Protein AF-A0A9W9U804-F1 (afdb_monomer_lite)

Secondary structure (DSSP, 8-state):
-PPPPS--SEEEE--HHHHHHHHHHHHTT-TT--EEEE--S-GGGTTTHHHHTTT------SSHHHHTTT-TT--HHHHTT----S-SHHHHEEEETTEEEE---S----TTTHHHHHHHHTT---SEEEE-TTT--EEEEE-----------S--B-B-TTT-EEEPTTTSSEEEEEEE-GGGBSSS-SS---TTHHHHHHHHHHHHHHHHHHHHHTT--

pLDDT: mean 72.16, std 14.78, range [31.11, 93.88]

Radius of gyration: 23.01 Å; chains: 1; bounding box: 62×47×63 Å

InterPro domains:
  IPR003953 FAD-dependent oxidoreductase 2, FAD-binding domain [PF00890] (142-197)
  IPR027477 Succinate dehydrogenase/fumarate reductase flavoprotein, catalytic domain superfamily [G3DSA:3.90.700.10] (143-153)
  IPR036188 FAD/NAD(P)-binding domain superfamily [G3DSA:3.50.50.60] (2-74)
  IPR036188 FAD/NAD(P)-binding domain superfamily [G3DSA:3.50.50.60] (156-213)
  IPR036188 FAD/NAD(P)-binding domain superfamily [SSF51905] (7-217)
  IPR050315 FAD-dependent oxidoreductase 2 [PTHR43400] (138-217)

Sequence (221 aa):
MSPPPSTCDIRMIGSGNAGFSAALSATQPNPTVHIMIIGKGQATLAGGNIYFTAGAFHTTHRGLSDLLPLVNNAPPELAGRIDIPTLSFSRQAYEVDGRFKFWGGLALRTEDGGKGLVQVFFNTAANALLTDPQTGTITGVEAVRVTSGITFTFGGLAVNPETAAMVSGTTGAEVPGLYCVGEMLGGIFYDNYPGGSGLTSGTVFGRWAGRTAAEGVAYEE

Structure (mmCIF, N/CA/C/O backbone):
data_AF-A0A9W9U804-F1
#
_entry.id   AF-A0A9W9U804-F1
#
loop_
_atom_site.group_PDB
_atom_site.id
_atom_site.type_symbol
_atom_site.label_atom_id
_atom_site.label_alt_id
_atom_site.label_comp_id
_atom_site.label_asym_id
_atom_site.label_entity_id
_atom_site.label_seq_id
_atom_site.pdbx_PDB_ins_code
_atom_site.Cartn_x
_atom_site.Cartn_y
_atom_site.Cartn_z
_atom_site.occupancy
_atom_site.B_iso_or_equiv
_atom_site.auth_seq_id
_atom_site.auth_comp_id
_atom_site.auth_asym_id
_atom_site.auth_atom_id
_atom_site.pdbx_PDB_model_num
ATOM 1 N N . MET A 1 1 ? 15.608 3.668 19.241 1.00 53.84 1 MET A N 1
ATOM 2 C CA . MET A 1 1 ? 14.182 3.928 18.957 1.00 53.84 1 MET A CA 1
ATOM 3 C C . MET A 1 1 ? 13.669 4.814 20.064 1.00 53.84 1 MET A C 1
ATOM 5 O O . MET A 1 1 ? 13.885 4.465 21.218 1.00 53.84 1 MET A O 1
ATOM 9 N N . SER A 1 2 ? 13.062 5.952 19.736 1.00 51.78 2 SER A N 1
ATOM 10 C CA . SER A 1 2 ? 12.307 6.717 20.731 1.00 51.78 2 SER A CA 1
ATOM 11 C C . SER A 1 2 ? 11.183 5.831 21.283 1.00 51.78 2 SER A C 1
ATOM 13 O O . SER A 1 2 ? 10.631 5.040 20.509 1.00 51.78 2 SER A O 1
ATOM 15 N N . PRO A 1 3 ? 10.863 5.901 22.585 1.00 57.84 3 PRO A N 1
ATOM 16 C CA . PRO A 1 3 ? 9.723 5.174 23.122 1.00 57.84 3 PRO A CA 1
ATOM 17 C C . PRO A 1 3 ? 8.443 5.615 22.392 1.00 57.84 3 PRO A C 1
ATOM 19 O O . PRO A 1 3 ? 8.347 6.784 21.998 1.00 57.84 3 PRO A O 1
ATOM 22 N N . PRO A 1 4 ? 7.479 4.704 22.166 1.00 56.84 4 PRO A N 1
ATOM 23 C CA . PRO A 1 4 ? 6.192 5.087 21.600 1.00 56.84 4 PRO A CA 1
ATOM 24 C C . PRO A 1 4 ? 5.553 6.187 22.468 1.00 56.84 4 PRO A C 1
ATOM 26 O O . PRO A 1 4 ? 5.696 6.127 23.693 1.00 56.84 4 PRO A O 1
ATOM 29 N N . PRO A 1 5 ? 4.881 7.195 21.877 1.00 63.53 5 PRO A N 1
ATOM 30 C CA . PRO A 1 5 ? 4.154 8.200 22.643 1.00 63.53 5 PRO A CA 1
ATOM 31 C C . PRO A 1 5 ? 3.239 7.560 23.691 1.00 63.53 5 PRO A C 1
ATOM 33 O O . PRO A 1 5 ? 2.584 6.549 23.432 1.00 63.53 5 PRO A O 1
ATOM 36 N N . SER A 1 6 ? 3.212 8.163 24.881 1.00 66.75 6 SER A N 1
ATOM 37 C CA . SER A 1 6 ? 2.438 7.685 26.032 1.00 66.75 6 SER A CA 1
ATOM 38 C C . SER A 1 6 ? 0.926 7.746 25.807 1.00 66.75 6 SER A C 1
ATOM 40 O O . SER A 1 6 ? 0.184 7.063 26.506 1.00 66.75 6 SER A O 1
ATOM 42 N N . THR A 1 7 ? 0.473 8.544 24.838 1.00 76.00 7 THR A N 1
ATOM 43 C CA . THR A 1 7 ? -0.935 8.720 24.479 1.00 76.00 7 THR A CA 1
ATOM 44 C C . THR A 1 7 ? -1.089 8.714 22.957 1.00 76.00 7 THR A C 1
ATOM 46 O O . THR A 1 7 ? -0.361 9.399 22.237 1.00 76.00 7 THR A O 1
ATOM 49 N N . CYS A 1 8 ? -2.010 7.892 22.459 1.00 81.44 8 CYS A N 1
ATOM 50 C CA . CYS A 1 8 ? -2.491 7.917 21.080 1.00 81.44 8 CYS A CA 1
ATOM 51 C C . CYS A 1 8 ? -3.902 7.331 21.059 1.00 81.44 8 CYS A C 1
ATOM 53 O O . CYS A 1 8 ? -4.163 6.347 21.760 1.00 81.44 8 CYS A O 1
ATOM 55 N N . ASP A 1 9 ? -4.769 7.931 20.257 1.00 83.44 9 ASP A N 1
ATOM 56 C CA . ASP A 1 9 ? -6.178 7.550 20.147 1.00 83.44 9 ASP A CA 1
ATOM 57 C C . ASP A 1 9 ? -6.329 6.401 19.142 1.00 83.44 9 ASP A C 1
ATOM 59 O O . ASP A 1 9 ? -7.120 5.480 19.327 1.00 83.44 9 ASP A O 1
ATOM 63 N N . ILE A 1 10 ? -5.501 6.415 18.089 1.00 85.31 10 ILE A N 1
ATOM 64 C CA . ILE A 1 10 ? -5.543 5.436 17.001 1.00 85.31 10 ILE A CA 1
ATOM 65 C C . ILE A 1 10 ? -4.156 4.837 16.776 1.00 85.31 10 ILE A C 1
ATOM 67 O O . ILE A 1 10 ? -3.164 5.551 16.590 1.00 85.31 10 ILE A O 1
ATOM 71 N N . ARG A 1 11 ? -4.094 3.503 16.720 1.00 88.75 11 ARG A N 1
ATOM 72 C CA . ARG A 1 11 ? -2.889 2.750 16.348 1.00 88.75 11 ARG A CA 1
ATOM 73 C C . ARG A 1 11 ? -3.081 2.105 14.979 1.00 88.75 11 ARG A C 1
ATOM 75 O O . ARG A 1 11 ? -3.984 1.295 14.785 1.00 88.75 11 ARG A O 1
ATOM 82 N N . MET A 1 12 ? -2.204 2.455 14.046 1.00 85.88 12 MET A N 1
ATOM 83 C CA . MET A 1 12 ? -2.208 1.984 12.662 1.00 85.88 12 MET A CA 1
ATOM 84 C C . MET A 1 12 ? -1.014 1.060 12.431 1.00 85.88 12 MET A C 1
ATOM 86 O O . MET A 1 12 ? 0.136 1.506 12.432 1.00 85.88 12 MET A O 1
ATOM 90 N N . ILE A 1 13 ? -1.274 -0.229 12.221 1.00 88.31 13 ILE A N 1
ATOM 91 C CA . ILE A 1 13 ? -0.260 -1.212 11.835 1.00 88.31 13 ILE A CA 1
ATOM 92 C C . ILE A 1 13 ? -0.174 -1.255 10.309 1.00 88.31 13 ILE A C 1
ATOM 94 O O . ILE A 1 13 ? -1.103 -1.683 9.633 1.00 88.31 13 ILE A O 1
ATOM 98 N N . GLY A 1 14 ? 0.952 -0.806 9.764 1.00 81.19 14 GLY A N 1
ATOM 99 C CA . GLY A 1 14 ? 1.147 -0.613 8.330 1.00 81.19 14 GLY A CA 1
ATOM 100 C C . GLY A 1 14 ? 1.554 0.821 8.019 1.00 81.19 14 GLY A C 1
ATOM 101 O O . GLY A 1 14 ? 0.832 1.768 8.312 1.00 81.19 14 GLY A O 1
ATOM 102 N N . SER A 1 15 ? 2.738 0.983 7.426 1.00 82.75 15 SER A N 1
ATOM 103 C CA . SER A 1 15 ? 3.312 2.284 7.077 1.00 82.75 15 SER A CA 1
ATOM 104 C C . SER A 1 15 ? 3.280 2.539 5.568 1.00 82.75 15 SER A C 1
ATOM 106 O O . SER A 1 15 ? 2.637 1.824 4.798 1.00 82.75 15 SER A O 1
ATOM 108 N N . GLY A 1 16 ? 3.955 3.602 5.135 1.00 82.31 16 GLY A N 1
ATOM 109 C CA . GLY A 1 16 ? 3.983 4.000 3.738 1.00 82.31 16 GLY A CA 1
ATOM 110 C C . GLY A 1 16 ? 2.653 4.561 3.277 1.00 82.31 16 GLY A C 1
ATOM 111 O O . GLY A 1 16 ? 1.926 5.157 4.069 1.00 82.31 16 GLY A O 1
ATOM 112 N N . ASN A 1 17 ? 2.342 4.392 1.993 1.00 83.44 17 ASN A N 1
ATOM 113 C CA . ASN A 1 17 ? 1.171 5.027 1.400 1.00 83.44 17 ASN A CA 1
ATOM 114 C C . ASN A 1 17 ? -0.132 4.724 2.158 1.00 83.44 17 ASN A C 1
ATOM 116 O O . ASN A 1 17 ? -0.924 5.628 2.408 1.00 83.44 17 ASN A O 1
ATOM 120 N N . ALA A 1 18 ? -0.334 3.465 2.553 1.00 83.38 18 ALA A N 1
ATOM 121 C CA . ALA A 1 18 ? -1.546 3.054 3.248 1.00 83.38 18 ALA A CA 1
ATOM 122 C C . ALA A 1 18 ? -1.659 3.681 4.639 1.00 83.38 18 ALA A C 1
ATOM 124 O O . ALA A 1 18 ? -2.687 4.270 4.960 1.00 83.38 18 ALA A O 1
ATOM 125 N N . GLY A 1 19 ? -0.579 3.624 5.426 1.00 82.94 19 GLY A N 1
ATOM 126 C CA . GLY A 1 19 ? -0.523 4.242 6.751 1.00 82.94 19 GLY A CA 1
ATOM 127 C C . GLY A 1 19 ? -0.733 5.754 6.703 1.00 82.94 19 GLY A C 1
ATOM 128 O O . GLY A 1 19 ? -1.512 6.294 7.484 1.00 82.94 19 GLY A O 1
ATOM 129 N N . PHE A 1 20 ? -0.098 6.443 5.750 1.00 83.69 20 PHE A N 1
ATOM 130 C CA . PHE A 1 20 ? -0.267 7.889 5.590 1.00 83.69 20 PHE A CA 1
ATOM 131 C C . PHE A 1 20 ? -1.656 8.266 5.068 1.00 83.69 20 PHE A C 1
ATOM 133 O O . PHE A 1 20 ? -2.244 9.223 5.564 1.00 83.69 20 PHE A O 1
ATOM 140 N N . SER A 1 21 ? -2.213 7.499 4.128 1.00 84.00 21 SER A N 1
ATOM 141 C CA . SER A 1 21 ? -3.580 7.707 3.631 1.00 84.00 21 SER A CA 1
ATOM 142 C C . SER A 1 21 ? -4.621 7.492 4.730 1.00 84.00 21 SER A C 1
ATOM 144 O O . SER A 1 21 ? -5.586 8.255 4.812 1.00 84.00 21 SER A O 1
ATOM 146 N N . ALA A 1 22 ? -4.409 6.490 5.591 1.00 82.69 22 ALA A N 1
ATOM 147 C CA . ALA A 1 22 ? -5.246 6.231 6.756 1.00 82.69 22 ALA A CA 1
ATOM 148 C C . ALA A 1 22 ? -5.159 7.364 7.772 1.00 82.69 22 ALA A C 1
ATOM 150 O O . ALA A 1 22 ? -6.188 7.923 8.141 1.00 82.69 22 ALA A O 1
ATOM 151 N N . ALA A 1 23 ? -3.946 7.769 8.147 1.00 83.31 23 ALA A N 1
ATOM 152 C CA . ALA A 1 23 ? -3.755 8.858 9.093 1.00 83.31 23 ALA A CA 1
ATOM 153 C C . ALA A 1 23 ? -4.369 10.171 8.589 1.00 83.31 23 ALA A C 1
ATOM 155 O O . ALA A 1 23 ? -5.141 10.799 9.305 1.00 83.31 23 ALA A O 1
ATOM 156 N N . LEU A 1 24 ? -4.106 10.548 7.334 1.00 84.12 24 LEU A N 1
ATOM 157 C CA . LEU A 1 24 ? -4.684 11.751 6.733 1.00 84.12 24 LEU A CA 1
ATOM 158 C C . LEU A 1 24 ? -6.215 11.688 6.669 1.00 84.12 24 LEU A C 1
ATOM 160 O O . LEU A 1 24 ? -6.887 12.692 6.874 1.00 84.12 24 LEU A O 1
ATOM 164 N N . SER A 1 25 ? -6.783 10.523 6.360 1.00 85.12 25 SER A N 1
ATOM 165 C CA . SER A 1 25 ? -8.240 10.384 6.262 1.00 85.12 25 SER A CA 1
ATOM 166 C C . SER A 1 25 ? -8.915 10.393 7.632 1.00 85.12 25 SER A C 1
ATOM 168 O O . SER A 1 25 ? -10.027 10.899 7.734 1.00 85.12 25 SER A O 1
ATOM 170 N N . ALA A 1 26 ? -8.245 9.889 8.669 1.00 81.25 26 ALA A N 1
ATOM 171 C CA . ALA A 1 26 ? -8.744 9.921 10.040 1.00 81.25 26 ALA A CA 1
ATOM 172 C C . ALA A 1 26 ? -8.688 11.327 10.661 1.00 81.25 26 ALA A C 1
ATOM 174 O O . ALA A 1 26 ? -9.561 11.680 11.447 1.00 81.25 26 ALA A O 1
ATOM 175 N N . THR A 1 27 ? -7.719 12.165 10.272 1.00 82.38 27 THR A N 1
ATOM 176 C CA . THR A 1 27 ? -7.637 13.554 10.757 1.00 82.38 27 THR A CA 1
ATOM 177 C C . THR A 1 27 ? -8.578 14.521 10.036 1.00 82.38 27 THR A C 1
ATOM 179 O O . THR A 1 27 ? -8.856 15.595 10.558 1.00 82.38 27 THR A O 1
ATOM 182 N N . GLN A 1 28 ? -9.101 14.163 8.856 1.00 81.00 28 GLN A N 1
ATOM 183 C CA . GLN A 1 28 ? -10.071 14.990 8.118 1.00 81.00 28 GLN A CA 1
ATOM 184 C C . GLN A 1 28 ? -11.321 15.365 8.939 1.00 81.00 28 GLN A C 1
ATOM 186 O O . GLN A 1 28 ? -11.650 16.550 8.975 1.00 81.00 28 GLN A O 1
ATOM 191 N N . PRO A 1 29 ? -12.033 14.413 9.574 1.00 79.12 29 PRO A N 1
ATOM 192 C CA . PRO A 1 29 ? -13.185 14.736 10.414 1.00 79.12 29 PRO A CA 1
ATOM 193 C C . PRO A 1 29 ? -12.785 15.290 11.787 1.00 79.12 29 PRO A C 1
ATOM 195 O O . PRO A 1 29 ? -13.519 16.103 12.341 1.00 79.12 29 PRO A O 1
ATOM 198 N N . ASN A 1 30 ? -11.637 14.870 12.333 1.00 77.44 30 ASN A N 1
ATOM 199 C CA . ASN A 1 30 ? -11.147 15.328 13.628 1.00 77.44 30 ASN A CA 1
ATOM 200 C C . ASN A 1 30 ? -9.625 15.593 13.599 1.00 77.44 30 ASN A C 1
ATOM 202 O O . ASN A 1 30 ? -8.828 14.666 13.775 1.00 77.44 30 ASN A O 1
ATOM 206 N N . PRO A 1 31 ? -9.192 16.855 13.413 1.00 78.56 31 PRO A N 1
ATOM 207 C CA . PRO A 1 31 ? -7.778 17.190 13.266 1.00 78.56 31 PRO A CA 1
ATOM 208 C C . PRO A 1 31 ? -6.971 17.085 14.568 1.00 78.56 31 PRO A C 1
ATOM 210 O O . PRO A 1 31 ? -5.748 17.208 14.516 1.00 78.56 31 PRO A O 1
ATOM 213 N N . THR A 1 32 ? -7.615 16.871 15.723 1.00 80.50 32 THR A N 1
ATOM 214 C CA . THR A 1 32 ? -6.934 16.761 17.026 1.00 80.50 32 THR A CA 1
ATOM 215 C C . THR A 1 32 ? -6.594 15.323 17.417 1.00 80.50 32 THR A C 1
ATOM 217 O O . THR A 1 32 ? -5.969 15.123 18.453 1.00 80.50 32 THR A O 1
ATOM 220 N N . VAL A 1 33 ? -6.984 14.327 16.615 1.00 80.31 33 VAL A N 1
ATOM 221 C CA . VAL A 1 33 ? -6.694 12.910 16.881 1.00 80.31 33 VAL A CA 1
ATOM 222 C C . VAL A 1 33 ? -5.194 12.625 16.768 1.00 80.31 33 VAL A C 1
ATOM 224 O O . VAL A 1 33 ? -4.546 12.922 15.758 1.00 80.31 33 VAL A O 1
ATOM 227 N N . HIS A 1 34 ? -4.645 11.973 17.788 1.00 81.75 34 HIS A N 1
ATOM 228 C CA . HIS A 1 34 ? -3.264 11.518 17.849 1.00 81.75 34 HIS A CA 1
ATOM 229 C C . HIS A 1 34 ? -3.131 10.094 17.296 1.00 81.75 34 HIS A C 1
ATOM 231 O O . HIS A 1 34 ? -3.546 9.115 17.919 1.00 81.75 34 HIS A O 1
ATOM 237 N N . ILE A 1 35 ? -2.490 9.968 16.131 1.00 83.31 35 ILE A N 1
ATOM 238 C CA . ILE A 1 35 ? -2.345 8.696 15.409 1.00 83.31 35 ILE A CA 1
ATOM 239 C C . ILE A 1 35 ? -0.903 8.193 15.484 1.00 83.31 35 ILE A C 1
ATOM 241 O O . ILE A 1 35 ? 0.037 8.903 15.120 1.00 83.31 35 ILE A O 1
ATOM 245 N N . MET A 1 36 ? -0.725 6.936 15.891 1.00 87.00 36 MET A N 1
ATOM 246 C CA . MET A 1 36 ? 0.558 6.236 15.834 1.00 87.00 36 MET A CA 1
ATOM 247 C C . MET A 1 36 ? 0.595 5.298 14.625 1.00 87.00 36 MET A C 1
ATOM 249 O O . MET A 1 36 ? -0.182 4.350 14.555 1.00 87.00 36 MET A O 1
ATOM 253 N N . ILE A 1 37 ? 1.534 5.522 13.702 1.00 83.62 37 ILE A N 1
ATOM 254 C CA . ILE A 1 37 ? 1.792 4.619 12.571 1.00 83.62 37 ILE A CA 1
ATOM 255 C C . ILE A 1 37 ? 2.971 3.709 12.910 1.00 83.62 37 ILE A C 1
ATOM 257 O O . ILE A 1 37 ? 4.065 4.180 13.228 1.00 83.62 37 ILE A O 1
ATOM 261 N N . ILE A 1 38 ? 2.765 2.401 12.790 1.00 84.69 38 ILE A N 1
ATOM 262 C CA . ILE A 1 38 ? 3.765 1.372 13.063 1.00 84.69 38 ILE A CA 1
ATOM 263 C C . ILE A 1 38 ? 4.121 0.683 11.746 1.00 84.69 38 ILE A C 1
ATOM 265 O O . ILE A 1 38 ? 3.276 0.086 11.084 1.00 84.69 38 ILE A O 1
ATOM 269 N N . GLY A 1 39 ? 5.393 0.764 11.359 1.00 78.50 39 GLY A N 1
ATOM 270 C CA . GLY A 1 39 ? 5.927 0.131 10.154 1.00 78.50 39 GLY A CA 1
ATOM 271 C C . GLY A 1 39 ? 6.998 -0.907 10.466 1.00 78.50 39 GLY A C 1
ATOM 272 O O . GLY A 1 39 ? 7.785 -0.740 11.395 1.00 78.50 39 GLY A O 1
ATOM 273 N N . LYS A 1 40 ? 7.071 -1.957 9.645 1.00 79.62 40 LYS A N 1
ATOM 274 C CA . LYS A 1 40 ? 8.172 -2.927 9.655 1.00 79.62 40 LYS A CA 1
ATOM 275 C C . LYS A 1 40 ? 9.257 -2.460 8.681 1.00 79.62 40 LYS A C 1
ATOM 277 O O . LYS A 1 40 ? 9.022 -2.416 7.479 1.00 79.62 40 LYS A O 1
ATOM 282 N N . GLY A 1 41 ? 10.450 -2.148 9.180 1.00 76.38 41 GLY A N 1
ATOM 283 C CA . GLY A 1 41 ? 11.588 -1.782 8.332 1.00 76.38 41 GLY A CA 1
ATOM 284 C C . GLY A 1 41 ? 12.662 -0.988 9.067 1.00 76.38 41 GLY A C 1
ATOM 285 O O . GLY A 1 41 ? 12.492 -0.610 10.225 1.00 76.38 41 GLY A O 1
ATOM 286 N N . GLN A 1 42 ? 13.782 -0.740 8.388 1.00 75.12 42 GLN A N 1
ATOM 287 C CA . GLN A 1 42 ? 14.791 0.201 8.875 1.00 75.12 42 GLN A CA 1
ATOM 288 C C . GLN A 1 42 ? 14.232 1.626 8.826 1.00 75.12 42 GLN A C 1
ATOM 290 O O . GLN A 1 42 ? 13.544 1.989 7.875 1.00 75.12 42 GLN A O 1
ATOM 295 N N . ALA A 1 43 ? 14.561 2.451 9.823 1.00 77.00 43 ALA A N 1
ATOM 296 C CA . ALA A 1 43 ? 14.070 3.829 9.905 1.00 77.00 43 ALA A CA 1
ATOM 297 C C . ALA A 1 43 ? 14.451 4.679 8.676 1.00 77.00 43 ALA A C 1
ATOM 299 O O . ALA A 1 43 ? 13.683 5.539 8.262 1.00 77.00 43 ALA A O 1
ATOM 300 N N . THR A 1 44 ? 15.602 4.401 8.057 1.00 79.69 44 THR A N 1
ATOM 301 C CA . THR A 1 44 ? 16.074 5.057 6.825 1.00 79.69 44 THR A CA 1
ATOM 302 C C . THR A 1 44 ? 15.237 4.726 5.588 1.00 79.69 44 THR A C 1
ATOM 304 O O . THR A 1 44 ? 15.333 5.431 4.592 1.00 79.69 44 THR A O 1
ATOM 307 N N . LEU A 1 45 ? 14.417 3.675 5.651 1.00 74.75 45 LEU A N 1
ATOM 308 C CA . LEU A 1 45 ? 13.516 3.226 4.587 1.00 74.75 45 LEU A CA 1
ATOM 309 C C . LEU A 1 45 ? 12.043 3.486 4.956 1.00 74.75 45 LEU A C 1
ATOM 311 O O . LEU A 1 45 ? 11.126 2.846 4.430 1.00 74.75 45 LEU A O 1
ATOM 315 N N . ALA A 1 46 ? 11.801 4.394 5.909 1.00 78.50 46 ALA A N 1
ATOM 316 C CA . ALA A 1 46 ? 10.457 4.803 6.285 1.00 78.50 46 ALA A CA 1
ATOM 317 C C . ALA A 1 46 ? 9.709 5.381 5.071 1.00 78.50 46 ALA A C 1
ATOM 319 O O . ALA A 1 46 ? 10.257 6.139 4.278 1.00 78.50 46 ALA A O 1
ATOM 320 N N . GLY A 1 47 ? 8.441 4.996 4.930 1.00 74.38 47 GLY A N 1
ATOM 321 C CA . GLY A 1 47 ? 7.637 5.253 3.732 1.00 74.38 47 GLY A CA 1
ATOM 322 C C . GLY A 1 47 ? 7.392 3.997 2.890 1.00 74.38 47 GLY A C 1
ATOM 323 O O . GLY A 1 47 ? 6.423 3.943 2.133 1.00 74.38 47 GLY A O 1
ATOM 324 N N . GLY A 1 48 ? 8.188 2.939 3.063 1.00 77.56 48 GLY A N 1
ATOM 325 C CA . GLY A 1 48 ? 7.974 1.691 2.328 1.00 77.56 48 GLY A CA 1
ATOM 326 C C . GLY A 1 48 ? 7.985 1.934 0.817 1.00 77.56 48 GLY A C 1
ATOM 327 O O . GLY A 1 48 ? 8.818 2.684 0.317 1.00 77.56 48 GLY A O 1
ATOM 328 N N . ASN A 1 49 ? 7.036 1.350 0.083 1.00 74.50 49 ASN A N 1
ATOM 329 C CA . ASN A 1 49 ? 7.012 1.452 -1.379 1.00 74.50 49 ASN A CA 1
ATOM 330 C C . ASN A 1 49 ? 6.949 2.906 -1.897 1.00 74.50 49 ASN A C 1
ATOM 332 O O . ASN A 1 49 ? 7.576 3.212 -2.904 1.00 74.50 49 ASN A O 1
ATOM 336 N N . ILE A 1 50 ? 6.290 3.826 -1.171 1.00 73.88 50 ILE A N 1
ATOM 337 C CA . ILE A 1 50 ? 6.204 5.245 -1.576 1.00 73.88 50 ILE A CA 1
ATOM 338 C C . ILE A 1 50 ? 7.591 5.885 -1.721 1.00 73.88 50 ILE A C 1
ATOM 340 O O . ILE A 1 50 ? 7.800 6.726 -2.591 1.00 73.88 50 ILE A O 1
ATOM 344 N N . TYR A 1 51 ? 8.536 5.477 -0.867 1.00 77.12 51 TYR A N 1
ATOM 345 C CA . TYR A 1 51 ? 9.888 6.016 -0.833 1.00 77.12 51 TYR A CA 1
ATOM 346 C C . TYR A 1 51 ? 10.665 5.584 -2.080 1.00 77.12 51 TYR A C 1
ATOM 348 O O . TYR A 1 51 ? 11.339 6.397 -2.705 1.00 77.12 51 TYR A O 1
ATOM 356 N N . PHE A 1 52 ? 10.510 4.322 -2.490 1.00 74.44 52 PHE A N 1
ATOM 357 C CA . PHE A 1 52 ? 11.201 3.757 -3.650 1.00 74.44 52 PHE A CA 1
ATOM 358 C C . PHE A 1 52 ? 10.601 4.193 -4.990 1.00 74.44 52 PHE A C 1
ATOM 360 O O . PHE A 1 52 ? 11.328 4.288 -5.975 1.00 74.44 52 PHE A O 1
ATOM 367 N N . THR A 1 53 ? 9.296 4.472 -5.042 1.00 69.38 53 THR A N 1
ATOM 368 C CA . THR A 1 53 ? 8.611 4.897 -6.275 1.00 69.38 53 THR A CA 1
ATOM 369 C C . THR A 1 53 ? 8.526 6.411 -6.436 1.00 69.38 53 THR A C 1
ATOM 371 O O . THR A 1 53 ? 7.843 6.882 -7.344 1.00 69.38 53 THR A O 1
ATOM 374 N N . ALA A 1 54 ? 9.170 7.181 -5.549 1.00 75.62 54 ALA A N 1
ATOM 375 C CA . ALA A 1 54 ? 9.051 8.640 -5.488 1.00 75.62 54 ALA A CA 1
ATOM 376 C C . ALA A 1 54 ? 7.584 9.126 -5.443 1.00 75.62 54 ALA A C 1
ATOM 378 O O . ALA A 1 54 ? 7.247 10.184 -5.970 1.00 75.62 54 ALA A O 1
ATOM 379 N N . GLY A 1 55 ? 6.695 8.333 -4.837 1.00 68.38 55 GLY A N 1
ATOM 380 C CA . GLY A 1 55 ? 5.268 8.636 -4.753 1.00 68.38 55 GLY A CA 1
ATOM 381 C C . GLY A 1 55 ? 4.486 8.526 -6.065 1.00 68.38 55 GLY A C 1
ATOM 382 O O . GLY A 1 55 ? 3.397 9.086 -6.153 1.00 68.38 55 GLY A O 1
ATOM 383 N N . ALA A 1 56 ? 4.994 7.823 -7.079 1.00 67.94 56 ALA A N 1
ATOM 384 C CA . ALA A 1 56 ? 4.278 7.639 -8.342 1.00 67.94 56 ALA A CA 1
ATOM 385 C C . ALA A 1 56 ? 3.090 6.668 -8.204 1.00 67.94 56 ALA A C 1
ATOM 387 O O . ALA A 1 56 ? 3.271 5.543 -7.750 1.00 67.94 56 ALA A O 1
A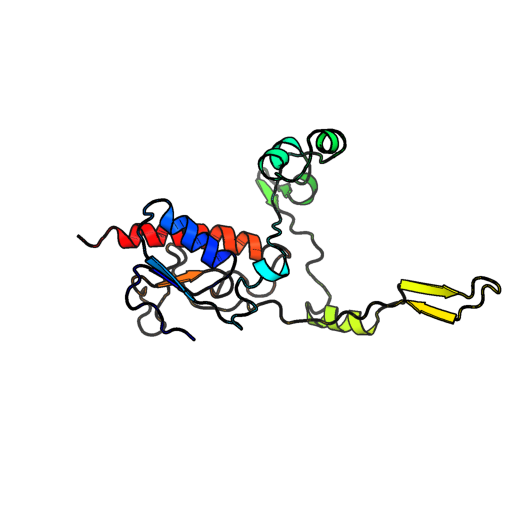TOM 388 N N . PHE A 1 57 ? 1.897 7.061 -8.665 1.00 65.31 57 PHE A N 1
ATOM 389 C CA . PHE A 1 57 ? 0.701 6.209 -8.724 1.00 65.31 57 PHE A CA 1
ATOM 390 C C . PHE A 1 57 ? 0.194 6.078 -10.155 1.00 65.31 57 PHE A C 1
ATOM 392 O O . PHE A 1 57 ? 0.169 7.052 -10.905 1.00 65.31 57 PHE A O 1
ATOM 399 N N . HIS A 1 58 ? -0.301 4.891 -10.508 1.00 65.44 58 HIS A N 1
ATOM 400 C CA . HIS A 1 58 ? -1.146 4.749 -11.686 1.00 65.44 58 HIS A CA 1
ATOM 401 C C . HIS A 1 58 ? -2.552 5.250 -11.352 1.00 65.44 58 HIS A C 1
ATOM 403 O O . HIS A 1 58 ? -3.150 4.832 -10.361 1.00 65.44 58 HIS A O 1
ATOM 409 N N . THR A 1 59 ? -3.084 6.130 -12.194 1.00 61.72 59 THR A N 1
ATOM 410 C CA . THR A 1 59 ? -4.456 6.624 -12.084 1.00 61.72 59 THR A CA 1
ATOM 411 C C . THR A 1 59 ? -5.128 6.623 -13.449 1.00 61.72 59 THR A C 1
ATOM 413 O O . THR A 1 59 ? -4.473 6.766 -14.483 1.00 61.72 59 THR A O 1
ATOM 416 N N . THR A 1 60 ? -6.446 6.450 -13.459 1.00 64.00 60 THR A N 1
ATOM 417 C CA . THR A 1 60 ? -7.260 6.669 -14.654 1.00 64.00 60 THR A CA 1
ATOM 418 C C . THR A 1 60 ? -7.463 8.163 -14.856 1.00 64.00 60 THR A C 1
ATOM 420 O O . THR A 1 60 ? -7.727 8.874 -13.891 1.00 64.00 60 THR A O 1
ATOM 423 N N . HIS A 1 61 ? -7.402 8.628 -16.099 1.00 72.38 61 HIS A N 1
ATOM 424 C CA . HIS A 1 61 ? -7.665 10.020 -16.449 1.00 72.38 61 HIS A CA 1
ATOM 425 C C . HIS A 1 61 ? -8.470 10.109 -17.745 1.00 72.38 61 HIS A C 1
ATOM 427 O O . HIS A 1 61 ? -8.452 9.190 -18.569 1.00 72.38 61 HIS A O 1
ATOM 433 N N . ARG A 1 62 ? -9.145 11.239 -17.957 1.00 70.50 62 ARG A N 1
ATOM 434 C CA . ARG A 1 62 ? -9.878 11.548 -19.199 1.00 70.50 62 ARG A CA 1
ATOM 435 C C . ARG A 1 62 ? -9.085 12.396 -20.197 1.00 70.50 62 ARG A C 1
ATOM 437 O O . ARG A 1 62 ? -9.650 12.962 -21.128 1.00 70.50 62 ARG A O 1
ATOM 444 N N . GLY A 1 63 ? -7.769 12.428 -20.037 1.00 73.44 63 GLY A N 1
ATOM 445 C CA . GLY A 1 63 ? -6.840 13.132 -20.922 1.00 73.44 63 GLY A CA 1
ATOM 446 C C . GLY A 1 63 ? -6.165 14.289 -20.198 1.00 73.44 63 GLY A C 1
ATOM 447 O O . GLY A 1 63 ? -6.256 14.392 -18.975 1.00 73.44 63 GLY A O 1
ATOM 448 N N . LEU A 1 64 ? -5.489 15.159 -20.947 1.00 78.81 64 LEU A N 1
ATOM 449 C CA . LEU A 1 64 ? -4.666 16.227 -20.374 1.00 78.81 64 LEU A CA 1
ATOM 450 C C . LEU A 1 64 ? -5.430 17.152 -19.408 1.00 78.81 64 LEU A C 1
ATOM 452 O O . LEU A 1 64 ? -4.918 17.469 -18.339 1.00 78.81 64 LEU A O 1
ATOM 456 N N . SER A 1 65 ? -6.662 17.547 -19.740 1.00 80.81 65 SER A N 1
ATOM 457 C CA . SER A 1 65 ? -7.460 18.460 -18.905 1.00 80.81 65 SER A CA 1
ATOM 458 C C . SER A 1 65 ? -7.753 17.917 -17.503 1.00 80.81 65 SER A C 1
ATOM 460 O O . SER A 1 65 ? -7.929 18.696 -16.575 1.00 80.81 65 SER A O 1
ATOM 462 N N . ASP A 1 66 ? -7.802 16.593 -17.353 1.00 77.69 66 ASP A N 1
ATOM 463 C CA . ASP A 1 66 ? -8.033 15.901 -16.078 1.00 77.69 66 ASP A CA 1
ATOM 464 C C . ASP A 1 66 ? -6.748 15.829 -15.231 1.00 77.69 66 ASP A C 1
ATOM 466 O O . ASP A 1 66 ? -6.788 15.786 -14.005 1.00 77.69 66 ASP A O 1
ATOM 470 N N . LEU A 1 67 ? -5.586 15.854 -15.893 1.00 77.00 67 LEU A N 1
ATOM 471 C CA . LEU A 1 67 ? -4.273 15.749 -15.260 1.00 77.00 67 LEU A CA 1
ATOM 472 C C . LEU A 1 67 ? -3.686 17.106 -14.864 1.00 77.00 67 LEU A C 1
ATOM 474 O O . LEU A 1 67 ? -3.007 17.189 -13.845 1.00 77.00 67 LEU A O 1
ATOM 478 N N . LEU A 1 68 ? -3.940 18.172 -15.630 1.00 81.06 68 LEU A N 1
ATOM 479 C CA . LEU A 1 68 ? -3.365 19.501 -15.372 1.00 81.06 68 LEU A CA 1
ATOM 480 C C . LEU A 1 68 ? -3.618 20.043 -13.950 1.00 81.06 68 LEU A C 1
ATOM 482 O O . LEU A 1 68 ? -2.688 20.610 -13.381 1.00 81.06 68 LEU A O 1
ATOM 486 N N . PRO A 1 69 ? -4.796 19.849 -13.322 1.00 81.69 69 PRO A N 1
ATOM 487 C CA . PRO A 1 69 ? -5.004 20.264 -11.932 1.00 81.69 69 PRO A CA 1
ATOM 488 C C . PRO A 1 69 ? -4.165 19.480 -10.909 1.00 81.69 69 PRO A C 1
ATOM 490 O O . PRO A 1 69 ? -3.948 19.961 -9.800 1.00 81.69 69 PRO A O 1
ATOM 493 N N . LEU A 1 70 ? -3.720 18.269 -11.260 1.00 75.88 70 LEU A N 1
ATOM 494 C CA . LEU A 1 70 ? -2.948 17.372 -10.392 1.00 75.88 70 LEU A CA 1
ATOM 495 C C . LEU A 1 70 ? -1.433 17.516 -10.613 1.00 75.88 70 LEU A C 1
ATOM 497 O O . LEU A 1 70 ? -0.648 17.298 -9.692 1.00 75.88 70 LEU A O 1
ATOM 501 N N . VAL A 1 71 ? -1.020 17.882 -11.829 1.00 72.38 71 VAL A N 1
ATOM 502 C CA . VAL A 1 71 ? 0.380 18.004 -12.257 1.00 72.38 71 VAL A CA 1
ATOM 503 C C . VAL A 1 71 ? 0.797 19.474 -12.189 1.00 72.38 71 VAL A C 1
ATOM 505 O O . VAL A 1 71 ? 0.707 20.223 -13.158 1.00 72.38 71 VAL A O 1
ATOM 508 N N . ASN A 1 72 ? 1.258 19.901 -11.015 1.00 66.50 72 ASN A N 1
ATOM 509 C CA . ASN A 1 72 ? 1.603 21.299 -10.729 1.00 66.50 72 ASN A CA 1
ATOM 510 C C . ASN A 1 72 ? 2.997 21.737 -11.227 1.00 66.50 72 ASN A C 1
ATOM 512 O O . ASN A 1 72 ? 3.397 22.879 -11.009 1.00 66.50 72 ASN A O 1
ATOM 516 N N . ASN A 1 73 ? 3.738 20.847 -11.888 1.00 69.75 73 ASN A N 1
ATOM 517 C CA . ASN A 1 73 ? 5.102 21.075 -12.370 1.00 69.75 73 ASN A CA 1
ATOM 518 C C . ASN A 1 73 ? 5.203 21.218 -13.900 1.00 69.75 73 ASN A C 1
ATOM 520 O O . ASN A 1 73 ? 6.312 21.206 -14.432 1.00 69.75 73 ASN A O 1
ATOM 524 N N . ALA A 1 74 ? 4.078 21.351 -14.612 1.00 69.94 74 ALA A N 1
ATOM 525 C CA . ALA A 1 74 ? 4.050 21.598 -16.053 1.00 69.94 74 ALA A CA 1
ATOM 526 C C . ALA A 1 74 ? 3.779 23.090 -16.346 1.00 69.94 74 ALA A C 1
ATOM 528 O O . ALA A 1 74 ? 2.659 23.557 -16.123 1.00 69.94 74 ALA A O 1
ATOM 529 N N . PRO A 1 75 ? 4.762 23.858 -16.859 1.00 76.38 75 PRO A N 1
ATOM 530 C CA . PRO A 1 75 ? 4.537 25.231 -17.305 1.00 76.38 75 PRO A CA 1
ATOM 531 C C . PRO A 1 75 ? 3.432 25.296 -18.381 1.00 76.38 75 PRO A C 1
ATOM 533 O O . PRO A 1 75 ? 3.363 24.391 -19.219 1.00 76.38 75 PRO A O 1
ATOM 536 N N . PRO A 1 76 ? 2.597 26.354 -18.433 1.00 75.31 76 PRO A N 1
ATOM 537 C CA . PRO A 1 76 ? 1.493 26.461 -19.402 1.00 75.31 76 PRO A CA 1
ATOM 538 C C . PRO A 1 76 ? 1.932 26.322 -20.869 1.00 75.31 76 PRO A C 1
ATOM 540 O O . PRO A 1 76 ? 1.234 25.739 -21.695 1.00 75.31 76 PRO A O 1
ATOM 543 N N . GLU A 1 77 ? 3.130 26.811 -21.178 1.00 77.38 77 GLU A N 1
ATOM 544 C CA . GLU A 1 77 ? 3.799 26.686 -22.477 1.00 77.38 77 GLU A CA 1
ATOM 545 C C . GLU A 1 77 ? 4.149 25.236 -22.857 1.00 77.38 77 GLU A C 1
ATOM 547 O O . GLU A 1 77 ? 4.158 24.882 -24.037 1.00 77.38 77 GLU A O 1
ATOM 552 N N . LEU A 1 78 ? 4.390 24.372 -21.865 1.00 72.31 78 LEU A N 1
ATOM 553 C CA . LEU A 1 78 ? 4.631 22.947 -22.066 1.00 72.31 78 LEU A CA 1
ATOM 554 C C . LEU A 1 78 ? 3.313 22.182 -22.223 1.00 72.31 78 LEU A C 1
ATOM 556 O O . LEU A 1 78 ? 3.248 21.257 -23.026 1.00 72.31 78 LEU A O 1
ATOM 560 N N . ALA A 1 79 ? 2.254 22.595 -21.517 1.00 71.88 79 ALA A N 1
ATOM 561 C CA . ALA A 1 79 ? 0.937 21.961 -21.581 1.00 71.88 79 ALA A CA 1
ATOM 562 C C . ALA A 1 79 ? 0.371 21.916 -23.011 1.00 71.88 79 ALA A C 1
ATOM 564 O O . ALA A 1 79 ? -0.151 20.886 -23.427 1.00 71.88 79 ALA A O 1
ATOM 565 N N . GLY A 1 80 ? 0.561 22.979 -23.803 1.00 70.00 80 GLY A N 1
ATOM 566 C CA . GLY A 1 80 ? 0.144 23.019 -25.214 1.00 70.00 80 GLY A CA 1
ATOM 567 C C . GLY A 1 80 ? 0.895 22.053 -26.144 1.00 70.00 80 GLY A C 1
ATOM 568 O O . GLY A 1 80 ? 0.497 21.881 -27.293 1.00 70.00 80 GLY A O 1
ATOM 569 N N . ARG A 1 81 ? 1.976 21.424 -25.664 1.00 75.62 81 ARG A N 1
ATOM 570 C CA . ARG A 1 81 ? 2.793 20.443 -26.400 1.00 75.62 81 ARG A CA 1
ATOM 571 C C . ARG A 1 81 ? 2.562 19.003 -25.931 1.00 75.62 81 ARG A C 1
ATOM 573 O O . ARG A 1 81 ? 3.171 18.091 -26.486 1.00 75.62 81 ARG A O 1
ATOM 580 N N . ILE A 1 82 ? 1.738 18.797 -24.901 1.00 70.06 82 ILE A N 1
ATOM 581 C CA . ILE A 1 82 ? 1.464 17.482 -24.320 1.00 70.06 82 ILE A CA 1
ATOM 582 C C . ILE A 1 82 ? 0.231 16.887 -25.008 1.00 70.06 82 ILE A C 1
ATOM 584 O O . ILE A 1 82 ? -0.876 17.393 -24.857 1.00 70.06 82 ILE A O 1
ATOM 588 N N . ASP A 1 83 ? 0.415 15.785 -25.733 1.00 69.38 83 ASP A N 1
ATOM 589 C CA . ASP A 1 83 ? -0.687 14.996 -26.287 1.00 69.38 83 ASP A CA 1
ATOM 590 C C . ASP A 1 83 ? -0.954 13.780 -25.387 1.00 69.38 83 ASP A C 1
ATOM 592 O O . ASP A 1 83 ? -0.233 12.781 -25.422 1.00 69.38 83 ASP A O 1
ATOM 596 N N . ILE A 1 84 ? -1.964 13.900 -24.520 1.00 67.00 84 ILE A N 1
ATOM 597 C CA . ILE A 1 84 ? -2.459 12.806 -23.673 1.00 67.00 84 ILE A CA 1
ATOM 598 C C . ILE A 1 84 ? -3.941 12.591 -24.007 1.00 67.00 84 ILE A C 1
ATOM 600 O O . ILE A 1 84 ? -4.809 13.242 -23.405 1.00 67.00 84 ILE A O 1
ATOM 604 N N . PRO A 1 85 ? -4.255 11.697 -24.962 1.00 58.22 85 PRO A N 1
ATO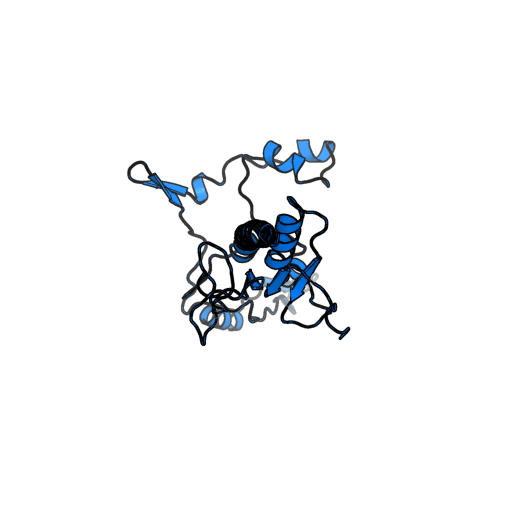M 605 C CA . PRO A 1 85 ? -5.630 11.420 -25.345 1.00 58.22 85 PRO A CA 1
ATOM 606 C C . PRO A 1 85 ? -6.394 10.706 -24.219 1.00 58.22 85 PRO A C 1
ATOM 608 O O . PRO A 1 85 ? -5.833 9.984 -23.397 1.00 58.22 85 PRO A O 1
ATOM 611 N N . THR A 1 86 ? -7.715 10.877 -24.211 1.00 54.56 86 THR A N 1
ATOM 612 C CA . THR A 1 86 ? -8.681 10.368 -23.215 1.00 54.56 86 THR A CA 1
ATOM 613 C C . THR A 1 86 ? -8.738 8.836 -23.080 1.00 54.56 86 THR A C 1
ATOM 615 O O . THR A 1 86 ? -9.410 8.305 -22.197 1.00 54.56 86 THR A O 1
ATOM 618 N N . LEU A 1 87 ? -8.057 8.081 -23.941 1.00 44.06 87 LEU A N 1
ATOM 619 C CA . LEU A 1 87 ? -8.303 6.651 -24.107 1.00 44.06 87 LEU A CA 1
ATOM 620 C C . LEU A 1 87 ? -7.219 5.783 -23.460 1.00 44.06 87 LEU A C 1
ATOM 622 O O . LEU A 1 87 ? -6.267 5.361 -24.112 1.00 44.06 87 LEU A O 1
ATOM 626 N N . SER A 1 88 ? -7.449 5.413 -22.198 1.00 42.78 88 SER A N 1
ATOM 627 C CA . SER A 1 88 ? -6.986 4.117 -21.665 1.00 42.78 88 SER A CA 1
ATOM 628 C C . SER A 1 88 ? -8.142 3.124 -21.433 1.00 42.78 88 SER A C 1
ATOM 630 O O . SER A 1 88 ? -7.911 1.941 -21.192 1.00 42.78 88 SER A O 1
ATOM 632 N N . PHE A 1 89 ? -9.402 3.565 -21.582 1.00 41.91 89 PHE A N 1
ATOM 633 C CA . PHE A 1 89 ? -10.589 2.713 -21.415 1.00 41.91 89 PHE A CA 1
ATOM 634 C C . PHE A 1 89 ? -10.595 1.524 -22.382 1.00 41.91 89 PHE A C 1
ATOM 636 O O . PHE A 1 89 ? -10.743 0.387 -21.950 1.00 41.91 89 PHE A O 1
ATOM 643 N N . SER A 1 90 ? -10.319 1.758 -23.666 1.00 41.03 90 SER A N 1
ATOM 644 C CA . SER A 1 90 ? -10.330 0.723 -24.710 1.00 41.03 90 SER A CA 1
ATOM 645 C C . SER A 1 90 ? -9.147 -0.254 -24.667 1.00 41.03 90 SER A C 1
ATOM 647 O O . SER A 1 90 ? -9.083 -1.160 -25.492 1.00 41.03 90 SER A O 1
ATOM 649 N N . ARG A 1 91 ? -8.213 -0.105 -23.716 1.00 43.91 91 ARG A N 1
ATOM 650 C CA . ARG A 1 91 ? -7.094 -1.046 -23.514 1.00 43.91 91 ARG A CA 1
ATOM 651 C C . ARG A 1 91 ? -7.224 -1.900 -22.253 1.00 43.91 91 ARG A C 1
ATOM 653 O O . ARG A 1 91 ? -6.474 -2.860 -22.115 1.00 43.91 91 ARG A O 1
ATOM 660 N N . GLN A 1 92 ? -8.142 -1.567 -21.345 1.00 50.16 92 GLN A N 1
ATOM 661 C CA . GLN A 1 92 ? -8.254 -2.236 -20.043 1.00 50.16 92 GLN A CA 1
ATOM 662 C C . GLN A 1 92 ? -9.687 -2.577 -19.637 1.00 50.16 92 GLN A C 1
ATOM 664 O O . GLN A 1 92 ? -9.863 -3.308 -18.668 1.00 50.16 92 GLN A O 1
ATOM 669 N N . ALA A 1 93 ? -10.711 -2.107 -20.354 1.00 52.12 93 ALA A N 1
ATOM 670 C CA . ALA A 1 93 ? -12.093 -2.507 -20.127 1.00 52.12 93 ALA A CA 1
ATOM 671 C C . ALA A 1 93 ? -12.878 -2.590 -21.443 1.00 52.12 93 ALA A C 1
ATOM 673 O O . ALA A 1 93 ? -12.712 -1.766 -22.339 1.00 52.12 93 ALA A O 1
ATOM 674 N N . TYR A 1 94 ? -13.731 -3.600 -21.561 1.00 56.72 94 TYR A N 1
ATOM 675 C CA . TYR A 1 94 ? -14.541 -3.875 -22.745 1.00 56.72 94 TYR A CA 1
ATOM 676 C C . TYR A 1 94 ? -15.936 -4.318 -22.306 1.00 56.72 94 TYR A C 1
ATOM 678 O O . TYR A 1 94 ? -16.103 -4.949 -21.262 1.00 56.72 94 TYR A O 1
ATOM 686 N N . GLU A 1 95 ? -16.956 -3.936 -23.069 1.00 61.84 95 GLU A N 1
ATOM 687 C CA . GLU A 1 95 ? -18.336 -4.315 -22.782 1.00 61.84 95 GLU A CA 1
ATOM 688 C C . GLU A 1 95 ? -18.575 -5.766 -23.214 1.00 61.84 95 GLU A C 1
ATOM 690 O O . GLU A 1 95 ? -18.338 -6.134 -24.364 1.00 61.84 95 GLU A O 1
ATOM 695 N N . VAL A 1 96 ? -19.022 -6.599 -22.275 1.00 65.81 96 VAL A N 1
ATOM 696 C CA . VAL A 1 96 ? -19.416 -7.988 -22.518 1.00 65.81 96 VAL A CA 1
ATOM 697 C C . VAL A 1 96 ? -20.757 -8.207 -21.838 1.00 65.81 96 VAL A C 1
ATOM 699 O O . VAL A 1 96 ? -20.870 -8.041 -20.623 1.00 65.81 96 VAL A O 1
ATOM 702 N N . ASP A 1 97 ? -21.768 -8.565 -22.626 1.00 74.25 97 ASP A N 1
ATOM 703 C CA . ASP A 1 97 ? -23.139 -8.811 -22.161 1.00 74.25 97 ASP A CA 1
ATOM 704 C C . ASP A 1 97 ? -23.756 -7.615 -21.401 1.00 74.25 97 ASP A C 1
ATOM 706 O O . ASP A 1 97 ? -24.374 -7.775 -20.347 1.00 74.25 97 ASP A O 1
ATOM 710 N N . GLY A 1 98 ? -23.550 -6.389 -21.899 1.00 73.12 98 GLY A N 1
ATOM 711 C CA . GLY A 1 98 ? -24.099 -5.167 -21.291 1.00 73.12 98 GLY A CA 1
ATOM 712 C C . GLY A 1 98 ? -23.411 -4.735 -19.991 1.00 73.12 98 GLY A C 1
ATOM 713 O O . GLY A 1 98 ? -23.923 -3.881 -19.265 1.00 73.12 98 GLY A O 1
ATOM 714 N N . ARG A 1 99 ? -22.266 -5.343 -19.649 1.00 55.78 99 ARG A N 1
ATOM 715 C CA . ARG A 1 99 ? -21.451 -4.988 -18.480 1.00 55.78 99 ARG A CA 1
ATOM 716 C C . ARG A 1 99 ? -20.011 -4.732 -18.906 1.00 55.78 99 ARG A C 1
ATOM 718 O O . ARG A 1 99 ? -19.421 -5.523 -19.636 1.00 55.78 99 ARG A O 1
ATOM 725 N N . PHE A 1 100 ? -19.411 -3.659 -18.401 1.00 58.09 100 PHE A N 1
ATOM 726 C CA . PHE A 1 100 ? -17.981 -3.423 -18.587 1.00 58.09 100 PHE A CA 1
ATOM 727 C C . PHE A 1 100 ? -17.171 -4.455 -17.792 1.00 58.09 100 PHE A C 1
ATOM 729 O O . PHE A 1 100 ? -17.228 -4.489 -16.562 1.00 58.09 100 PHE A O 1
ATOM 736 N N . LYS A 1 101 ? -16.408 -5.293 -18.499 1.00 56.28 101 LYS A N 1
ATOM 737 C CA . LYS A 1 101 ? -15.410 -6.204 -17.932 1.00 56.28 101 LYS A CA 1
ATOM 738 C C . LYS A 1 101 ? -14.037 -5.560 -18.052 1.00 56.28 101 LYS A C 1
ATOM 740 O O . LYS A 1 101 ? -13.628 -5.162 -19.138 1.00 56.28 101 LYS A O 1
ATOM 745 N N . PHE A 1 102 ? -13.310 -5.478 -16.945 1.00 53.81 102 PHE A N 1
ATOM 746 C CA . PHE A 1 102 ? -11.916 -5.042 -16.959 1.00 53.81 102 PHE A CA 1
ATOM 747 C C . PHE A 1 102 ? -11.009 -6.190 -17.452 1.00 53.81 102 PHE A C 1
ATOM 749 O O . PHE A 1 102 ? -10.964 -7.248 -16.825 1.00 53.81 102 PHE A O 1
ATOM 756 N N . TRP A 1 103 ? -10.282 -6.002 -18.564 1.00 46.22 103 TRP A N 1
ATOM 757 C CA . TRP A 1 103 ? -9.164 -6.869 -18.970 1.00 46.22 103 TRP A CA 1
ATOM 758 C C . TRP A 1 103 ? -7.882 -6.394 -18.277 1.00 46.22 103 TRP A C 1
ATOM 760 O O . TRP A 1 103 ? -7.281 -5.395 -18.663 1.00 46.22 103 TRP A O 1
ATOM 770 N N . GLY A 1 104 ? -7.402 -7.153 -17.292 1.00 46.00 104 GLY A N 1
ATOM 771 C CA . GLY A 1 104 ? -6.077 -6.983 -16.680 1.00 46.00 104 GLY A CA 1
ATOM 772 C C . GLY A 1 104 ? -4.947 -7.611 -17.503 1.00 46.00 104 GLY A C 1
ATOM 773 O O . GLY A 1 104 ? -4.103 -8.304 -16.952 1.00 46.00 104 GLY A O 1
ATOM 774 N N . GLY A 1 105 ? -4.947 -7.433 -18.824 1.00 42.31 105 GLY A N 1
ATOM 775 C CA . GLY A 1 105 ? -4.028 -8.091 -19.763 1.00 42.31 105 GLY A CA 1
ATOM 776 C C . GLY A 1 105 ? -2.641 -7.451 -19.825 1.00 42.31 105 GLY A C 1
ATOM 777 O O . GLY A 1 105 ? -2.065 -7.350 -20.902 1.00 42.31 105 GLY A O 1
ATOM 778 N N . LEU A 1 106 ? -2.107 -6.994 -18.690 1.00 43.28 106 LEU A N 1
ATOM 779 C CA . LEU A 1 106 ? -0.660 -6.845 -18.543 1.00 43.28 106 LEU A CA 1
ATOM 780 C C . LEU A 1 106 ? -0.070 -8.267 -18.536 1.00 43.28 106 LEU A C 1
ATOM 782 O O . LEU A 1 106 ? -0.771 -9.199 -18.148 1.00 43.28 106 LEU A O 1
ATOM 786 N N . ALA A 1 107 ? 1.171 -8.474 -18.977 1.00 37.38 107 ALA A N 1
ATOM 787 C CA . ALA A 1 107 ? 1.809 -9.795 -18.956 1.00 37.38 107 ALA A CA 1
ATOM 788 C C . ALA A 1 107 ? 1.914 -10.331 -17.504 1.00 37.38 107 ALA A C 1
ATOM 790 O O . ALA A 1 107 ? 2.918 -10.139 -16.831 1.00 37.38 107 ALA A O 1
ATOM 791 N N . LEU A 1 108 ? 0.844 -10.950 -16.993 1.00 39.09 108 LEU A N 1
ATOM 792 C CA . LEU A 1 108 ? 0.674 -11.367 -15.591 1.00 39.09 108 LEU A CA 1
ATOM 793 C C . LEU A 1 108 ? 0.990 -12.842 -15.360 1.00 39.09 108 LEU A C 1
ATOM 795 O O . LEU A 1 108 ? 0.780 -13.365 -14.267 1.00 39.09 108 LEU A O 1
ATOM 799 N N . ARG A 1 109 ? 1.506 -13.526 -16.375 1.00 37.75 109 ARG A N 1
ATOM 800 C CA . ARG A 1 109 ? 2.024 -14.871 -16.207 1.00 37.75 109 ARG A CA 1
ATOM 801 C C . ARG A 1 109 ? 3.316 -14.995 -16.981 1.00 37.75 109 ARG A C 1
ATOM 803 O O . ARG A 1 109 ? 3.318 -15.172 -18.193 1.00 37.75 109 ARG A O 1
ATOM 810 N N . THR A 1 110 ? 4.410 -14.902 -16.251 1.00 46.03 110 THR A N 1
ATOM 811 C CA . THR A 1 110 ? 5.648 -15.549 -16.653 1.00 46.03 110 THR A CA 1
ATOM 812 C C . THR A 1 110 ? 5.502 -17.036 -16.368 1.00 46.03 110 THR A C 1
ATOM 814 O O . THR A 1 110 ? 4.809 -17.431 -15.422 1.00 46.03 110 THR A O 1
ATOM 817 N N . GLU A 1 111 ? 6.097 -17.872 -17.214 1.00 45.47 111 GLU A N 1
ATOM 818 C CA . GLU A 1 111 ? 6.274 -19.286 -16.886 1.00 45.47 111 GLU A CA 1
ATOM 819 C C . GLU A 1 111 ? 6.913 -19.345 -15.485 1.00 45.47 111 GLU A C 1
ATOM 821 O O . GLU A 1 111 ? 7.814 -18.568 -15.198 1.00 45.47 111 GLU A O 1
ATOM 826 N N . ASP A 1 112 ? 6.339 -20.103 -14.552 1.00 50.59 112 ASP A N 1
ATOM 827 C CA . ASP A 1 112 ? 6.769 -20.177 -13.141 1.00 50.59 112 ASP A CA 1
ATOM 828 C C . ASP A 1 112 ? 6.762 -18.873 -12.299 1.00 50.59 112 ASP A C 1
ATOM 830 O O . ASP A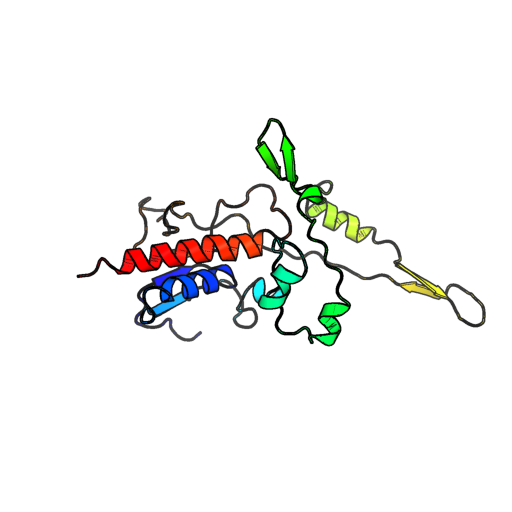 1 112 ? 7.411 -18.794 -11.248 1.00 50.59 112 ASP A O 1
ATOM 834 N N . GLY A 1 113 ? 6.017 -17.836 -12.699 1.00 58.06 113 GLY A N 1
ATOM 835 C CA . GLY A 1 113 ? 5.856 -16.604 -11.913 1.00 58.06 113 GLY A CA 1
ATOM 836 C C . GLY A 1 113 ? 7.185 -15.877 -11.655 1.00 58.06 113 GLY A C 1
ATOM 837 O O . GLY A 1 113 ? 8.043 -15.790 -12.537 1.00 58.06 113 GLY A O 1
ATOM 838 N N . GLY A 1 114 ? 7.389 -15.360 -10.438 1.00 53.03 114 GLY A N 1
ATOM 839 C CA . GLY A 1 114 ? 8.632 -14.662 -10.076 1.00 53.03 114 GLY A CA 1
ATOM 840 C C . GLY A 1 114 ? 9.899 -15.513 -10.255 1.00 53.03 114 GLY A C 1
ATOM 841 O O . GLY A 1 114 ? 10.963 -14.964 -10.533 1.00 53.03 114 GLY A O 1
ATOM 842 N N . LYS A 1 115 ? 9.796 -16.849 -10.168 1.00 55.97 115 LYS A N 1
ATOM 843 C CA . LYS A 1 115 ? 10.932 -17.765 -10.363 1.00 55.97 115 LYS A CA 1
ATOM 844 C C . LYS A 1 115 ? 11.348 -17.865 -11.829 1.00 55.97 115 LYS A C 1
ATOM 846 O O . LYS A 1 115 ? 12.540 -17.830 -12.106 1.00 55.97 115 LYS A O 1
ATOM 851 N N . GLY A 1 116 ? 10.407 -17.920 -12.769 1.00 56.06 116 GLY A N 1
ATOM 852 C CA . GLY A 1 116 ? 10.775 -17.904 -14.187 1.00 56.06 116 GLY A CA 1
ATOM 853 C C . GLY A 1 116 ? 11.287 -16.548 -14.659 1.00 56.06 116 GLY A C 1
ATOM 854 O O . GLY A 1 116 ? 12.168 -16.506 -15.509 1.00 56.06 116 GLY A O 1
ATOM 855 N N . LEU A 1 117 ? 10.854 -15.442 -14.039 1.00 53.94 117 LEU A N 1
ATOM 856 C CA . LEU A 1 117 ? 11.528 -14.143 -14.192 1.00 53.94 117 LEU A CA 1
ATOM 857 C C . LEU A 1 117 ? 12.996 -14.235 -13.765 1.00 53.94 117 LEU A C 1
ATOM 859 O O . LEU A 1 117 ? 13.876 -13.865 -14.540 1.00 53.94 117 LEU A O 1
ATOM 863 N N . VAL A 1 118 ? 13.257 -14.816 -12.586 1.00 54.34 118 VAL A N 1
ATOM 864 C CA . VAL A 1 118 ? 14.618 -15.115 -12.110 1.00 54.34 118 VAL A CA 1
ATOM 865 C C . VAL A 1 118 ? 15.413 -15.946 -13.117 1.00 54.34 118 VAL A C 1
ATOM 867 O O . VAL A 1 118 ? 16.576 -15.642 -13.376 1.00 54.34 118 VAL A O 1
ATOM 870 N N . GLN A 1 119 ? 14.780 -16.943 -13.731 1.00 55.00 119 GLN A N 1
ATOM 871 C CA . GLN A 1 119 ? 15.401 -17.812 -14.730 1.00 55.00 119 GLN A CA 1
ATOM 872 C C . GLN A 1 119 ? 15.752 -17.066 -16.033 1.00 55.00 119 GLN A C 1
ATOM 874 O O . GLN A 1 119 ? 16.855 -17.238 -16.552 1.00 55.00 119 GLN A O 1
ATOM 879 N N . VAL A 1 120 ? 14.862 -16.198 -16.535 1.00 50.78 120 VAL A N 1
ATOM 880 C CA . VAL A 1 120 ? 15.108 -15.345 -17.717 1.00 50.78 120 VAL A CA 1
ATOM 881 C C . VAL A 1 120 ? 16.293 -14.398 -17.478 1.00 50.78 120 VAL A C 1
ATOM 883 O O . VAL A 1 120 ? 17.061 -14.146 -18.406 1.00 50.78 120 VAL A O 1
ATOM 886 N N . PHE A 1 121 ? 16.524 -13.946 -16.237 1.00 51.97 121 PHE A N 1
ATOM 887 C CA . PHE A 1 121 ? 17.667 -13.084 -15.896 1.00 51.97 121 PHE A CA 1
ATOM 888 C C . PHE A 1 121 ? 19.035 -13.759 -16.071 1.00 51.97 121 PHE A C 1
ATOM 890 O O . PHE A 1 121 ? 20.018 -13.065 -16.344 1.00 51.97 121 PHE A O 1
ATOM 897 N N . PHE A 1 122 ? 19.119 -15.090 -15.990 1.00 52.28 122 PHE A N 1
ATOM 898 C CA . PHE A 1 122 ? 20.362 -15.811 -16.289 1.00 52.28 122 PHE A CA 1
ATOM 899 C C . PHE A 1 122 ? 20.657 -15.914 -17.796 1.00 52.28 122 PHE A C 1
ATOM 901 O O . PHE A 1 122 ? 21.799 -16.182 -18.159 1.00 52.28 122 PHE A O 1
ATOM 908 N N . ASN A 1 123 ? 19.678 -15.623 -18.662 1.00 54.81 123 ASN A N 1
ATOM 909 C CA . ASN A 1 123 ? 19.804 -15.647 -20.125 1.00 54.81 123 ASN A CA 1
ATOM 910 C C . ASN A 1 123 ? 19.803 -14.238 -20.755 1.00 54.81 123 ASN A C 1
ATOM 912 O O . ASN A 1 123 ? 19.485 -14.096 -21.936 1.00 54.81 123 ASN A O 1
ATOM 916 N N . THR A 1 124 ? 20.123 -13.189 -19.985 1.00 54.69 124 THR A N 1
ATOM 917 C CA . THR A 1 124 ? 20.077 -11.792 -20.457 1.00 54.69 124 THR A CA 1
ATOM 918 C C . THR A 1 124 ? 20.922 -11.609 -21.727 1.00 54.69 124 THR A C 1
ATOM 920 O O . THR A 1 124 ? 22.147 -11.724 -21.689 1.00 54.69 124 THR A O 1
ATOM 923 N N . ALA A 1 125 ? 20.262 -11.328 -22.854 1.00 56.97 125 ALA A N 1
ATOM 924 C CA . ALA A 1 125 ? 20.917 -11.032 -24.124 1.00 56.97 125 ALA A CA 1
ATOM 925 C C . ALA A 1 125 ? 21.627 -9.668 -24.069 1.00 56.97 125 ALA A C 1
ATOM 927 O O . ALA A 1 125 ? 21.184 -8.753 -23.378 1.00 56.97 125 ALA A O 1
ATOM 928 N N . ALA A 1 126 ? 22.734 -9.537 -24.803 1.00 58.44 126 ALA A N 1
ATOM 929 C CA . ALA A 1 126 ? 23.450 -8.274 -24.952 1.00 58.44 126 ALA A CA 1
ATOM 930 C C . ALA A 1 126 ? 22.543 -7.191 -25.562 1.00 58.44 126 ALA A C 1
ATOM 932 O O . ALA A 1 126 ? 21.870 -7.434 -26.563 1.00 58.44 126 ALA A O 1
ATOM 933 N N . ASN A 1 127 ? 22.565 -5.992 -24.979 1.00 67.94 127 ASN A N 1
ATOM 934 C CA . ASN A 1 127 ? 21.760 -4.851 -25.418 1.00 67.94 127 ASN A CA 1
ATOM 935 C C . ASN A 1 127 ? 22.408 -4.101 -26.591 1.00 67.94 127 ASN A C 1
ATOM 937 O O . ASN A 1 127 ? 21.705 -3.508 -27.404 1.00 67.94 127 ASN A O 1
ATOM 941 N N . ALA A 1 128 ? 23.740 -4.129 -26.684 1.00 71.62 128 ALA A N 1
ATOM 942 C CA . ALA A 1 128 ? 24.493 -3.526 -27.778 1.00 71.62 128 ALA A CA 1
ATOM 943 C C . ALA A 1 128 ? 25.863 -4.195 -27.948 1.00 71.62 128 ALA A C 1
ATOM 945 O O . ALA A 1 128 ? 26.419 -4.748 -26.997 1.00 71.62 128 ALA A O 1
ATOM 946 N N . LEU A 1 129 ? 26.416 -4.113 -29.161 1.00 77.56 129 LEU A N 1
ATOM 947 C CA . LEU A 1 129 ? 27.817 -4.427 -29.435 1.00 77.56 129 LEU A CA 1
ATOM 948 C C . LEU A 1 129 ? 28.648 -3.158 -29.257 1.00 77.56 129 LEU A C 1
ATOM 950 O O . LEU A 1 129 ? 28.304 -2.102 -29.784 1.00 77.56 129 LEU A O 1
ATOM 954 N N . LEU A 1 130 ? 29.758 -3.277 -28.540 1.00 77.50 130 LEU A N 1
ATOM 955 C CA . LEU A 1 130 ? 30.778 -2.242 -28.472 1.00 77.50 130 LEU A CA 1
ATOM 956 C C . LEU A 1 130 ? 31.750 -2.491 -29.624 1.00 77.50 130 LEU A C 1
ATOM 958 O O . LEU A 1 130 ? 32.298 -3.588 -29.739 1.00 77.50 130 LEU A O 1
ATOM 962 N N . THR A 1 131 ? 31.941 -1.496 -30.486 1.00 87.69 131 THR A N 1
ATOM 963 C CA . THR A 1 131 ? 32.859 -1.567 -31.631 1.00 87.69 131 THR A CA 1
ATOM 964 C C . THR A 1 131 ? 33.902 -0.464 -31.571 1.00 87.69 131 THR A C 1
ATOM 966 O O . THR A 1 131 ? 33.595 0.672 -31.209 1.00 87.69 131 THR A O 1
ATOM 969 N N . ASP A 1 132 ? 35.127 -0.789 -31.974 1.00 85.19 132 ASP A N 1
ATOM 970 C CA . ASP A 1 132 ? 36.186 0.187 -32.208 1.00 85.19 132 ASP A CA 1
ATOM 971 C C . ASP A 1 132 ? 35.767 1.153 -33.343 1.00 85.19 132 ASP A C 1
ATOM 973 O O . ASP A 1 132 ? 35.482 0.691 -34.453 1.00 85.19 132 ASP A O 1
ATOM 977 N N . PRO A 1 133 ? 35.720 2.479 -33.109 1.00 83.88 133 PRO A N 1
ATOM 978 C CA . PRO A 1 133 ? 35.199 3.435 -34.090 1.00 83.88 133 PRO A CA 1
ATOM 979 C C . PRO A 1 133 ? 36.035 3.572 -35.368 1.00 83.88 133 PRO A C 1
ATOM 981 O O . PRO A 1 133 ? 35.525 4.062 -36.372 1.00 83.88 133 PRO A O 1
ATOM 984 N N . GLN A 1 134 ? 37.316 3.202 -35.332 1.00 83.56 134 GLN A N 1
ATOM 985 C CA . GLN A 1 134 ? 38.227 3.351 -36.469 1.00 83.56 134 GLN A CA 1
ATOM 986 C C . GLN A 1 134 ? 38.285 2.085 -37.318 1.00 83.56 134 GLN A C 1
ATOM 988 O O . GLN A 1 134 ? 38.413 2.165 -38.538 1.00 83.56 134 GLN A O 1
ATOM 993 N N . THR A 1 135 ? 38.198 0.919 -36.679 1.00 90.94 135 THR A N 1
ATOM 994 C CA . THR A 1 135 ? 38.376 -0.377 -37.350 1.00 90.94 135 THR A CA 1
ATOM 995 C C . THR A 1 135 ? 37.072 -1.146 -37.544 1.00 90.94 135 THR A C 1
ATOM 997 O O . THR A 1 135 ? 37.036 -2.085 -38.335 1.00 90.94 135 THR A O 1
ATOM 1000 N N . GLY A 1 136 ? 36.004 -0.782 -36.828 1.00 86.69 136 GLY A N 1
ATOM 1001 C CA . GLY A 1 136 ? 34.732 -1.510 -36.820 1.00 86.69 136 GLY A CA 1
ATOM 1002 C C . GLY A 1 136 ? 34.781 -2.848 -36.074 1.00 86.69 136 GLY A C 1
ATOM 1003 O O . GLY A 1 136 ? 33.797 -3.586 -36.067 1.00 86.69 136 GLY A O 1
ATOM 1004 N N . THR A 1 137 ? 35.909 -3.179 -35.439 1.00 83.69 137 THR A N 1
ATOM 1005 C CA . THR A 1 137 ? 36.091 -4.443 -34.715 1.00 83.69 137 THR A CA 1
ATOM 1006 C C . THR A 1 137 ? 35.207 -4.478 -33.472 1.00 83.69 137 THR A C 1
ATOM 1008 O O . THR A 1 137 ? 35.199 -3.523 -32.700 1.00 83.69 137 THR A O 1
ATOM 1011 N N . ILE A 1 138 ? 34.492 -5.581 -33.237 1.00 80.38 138 ILE A N 1
ATOM 1012 C CA . ILE A 1 138 ? 33.715 -5.786 -32.006 1.00 80.38 138 ILE A CA 1
ATOM 1013 C C . ILE A 1 138 ? 34.684 -5.988 -30.834 1.00 80.38 138 ILE A C 1
ATOM 1015 O O . ILE A 1 138 ? 35.478 -6.927 -30.834 1.00 80.38 138 ILE A O 1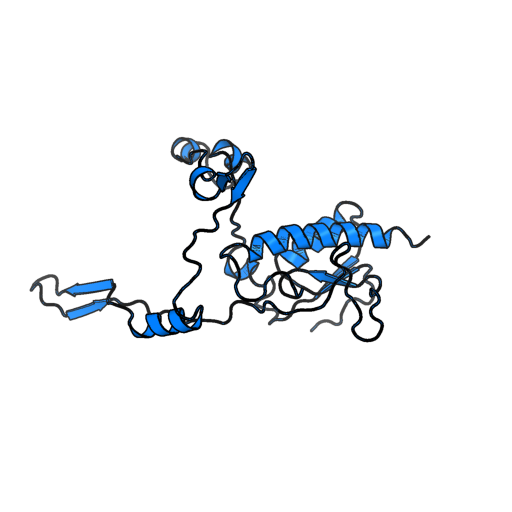
ATOM 1019 N N . THR A 1 139 ? 34.606 -5.118 -29.831 1.00 82.31 139 THR A N 1
ATOM 1020 C CA . THR A 1 139 ? 35.459 -5.118 -28.632 1.00 82.31 139 THR A CA 1
ATOM 1021 C C . THR A 1 139 ? 34.723 -5.570 -27.372 1.00 82.31 139 THR A C 1
ATOM 1023 O O . THR A 1 139 ? 35.366 -5.895 -26.375 1.00 82.31 139 THR A O 1
ATOM 1026 N N . GLY A 1 140 ? 33.389 -5.638 -27.398 1.00 75.75 140 GLY A N 1
ATOM 1027 C CA . GLY A 1 140 ? 32.600 -6.112 -26.263 1.00 75.75 140 GLY A CA 1
ATOM 1028 C C . GLY A 1 140 ? 31.093 -6.035 -26.482 1.00 75.75 140 GLY A C 1
ATOM 1029 O O . GLY A 1 140 ? 30.619 -5.796 -27.591 1.00 75.75 1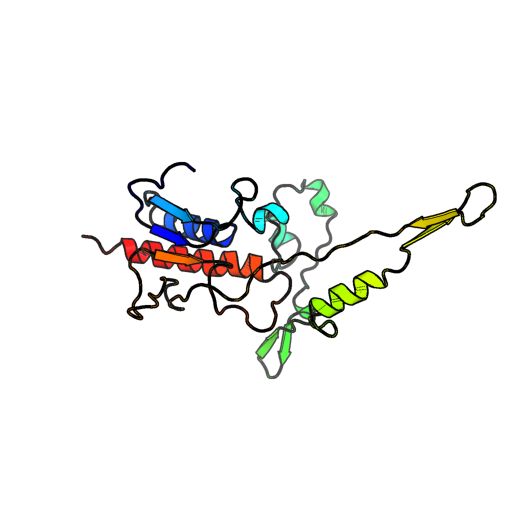40 GLY A O 1
ATOM 1030 N N . VAL A 1 141 ? 30.341 -6.231 -25.400 1.00 69.94 141 VAL A N 1
ATOM 1031 C CA . VAL A 1 141 ? 28.880 -6.106 -25.361 1.00 69.94 141 VAL A CA 1
ATOM 1032 C C . VAL A 1 141 ? 28.449 -5.298 -24.145 1.00 69.94 141 VAL A C 1
ATOM 1034 O O . VAL A 1 141 ? 29.034 -5.427 -23.070 1.00 69.94 141 VAL A O 1
ATOM 1037 N N . GLU A 1 142 ? 27.409 -4.491 -24.305 1.00 64.50 142 GLU A N 1
ATOM 1038 C CA . GLU A 1 142 ? 26.735 -3.833 -23.190 1.00 64.50 142 GLU A CA 1
ATOM 1039 C C . GLU A 1 142 ? 25.612 -4.732 -22.663 1.00 64.50 142 GLU A C 1
ATOM 1041 O O . GLU A 1 142 ? 24.758 -5.192 -23.425 1.00 64.50 142 GLU A O 1
ATOM 1046 N N . ALA A 1 143 ? 25.593 -4.978 -21.353 1.00 59.00 143 ALA A N 1
ATOM 1047 C CA . ALA A 1 143 ? 24.518 -5.700 -20.683 1.00 59.00 143 ALA A CA 1
ATOM 1048 C C . ALA A 1 143 ? 24.234 -5.072 -19.313 1.00 59.00 143 ALA A C 1
ATOM 1050 O O . ALA A 1 143 ? 25.153 -4.765 -18.552 1.00 59.00 143 ALA A O 1
ATOM 1051 N N . VAL A 1 144 ? 22.952 -4.909 -18.980 1.00 56.22 144 VAL A N 1
ATOM 1052 C CA . VAL A 1 144 ? 22.522 -4.434 -17.659 1.00 56.22 144 VAL A CA 1
ATOM 1053 C C . VAL A 1 144 ? 22.240 -5.642 -16.778 1.00 56.22 144 VAL A C 1
ATOM 1055 O O . VAL A 1 144 ? 21.335 -6.429 -17.048 1.00 56.22 144 VAL A O 1
ATOM 1058 N N . ARG A 1 145 ? 23.003 -5.783 -15.694 1.00 46.41 145 ARG A N 1
ATOM 1059 C CA . ARG A 1 145 ? 22.764 -6.828 -14.698 1.00 46.41 145 ARG A CA 1
ATOM 1060 C C . ARG A 1 145 ? 21.591 -6.427 -13.807 1.00 46.41 145 ARG A C 1
ATOM 1062 O O . ARG A 1 145 ? 21.718 -5.520 -12.988 1.00 46.41 145 ARG A O 1
ATOM 1069 N N . VAL A 1 146 ? 20.476 -7.138 -13.929 1.00 48.78 146 VAL A N 1
ATOM 1070 C CA . VAL A 1 146 ? 19.304 -6.977 -13.058 1.00 48.78 146 VAL A CA 1
ATOM 1071 C C . VAL A 1 146 ? 19.274 -8.118 -12.039 1.00 48.78 146 VAL A C 1
ATOM 1073 O O . VAL A 1 146 ? 19.603 -9.257 -12.361 1.00 48.78 146 VAL A O 1
ATOM 1076 N N . THR A 1 147 ? 18.900 -7.819 -10.795 1.00 45.97 147 THR A N 1
ATOM 1077 C CA . THR A 1 147 ? 18.660 -8.823 -9.747 1.00 45.97 147 THR A CA 1
ATOM 1078 C C . THR A 1 147 ? 17.213 -8.748 -9.290 1.00 45.97 147 THR A C 1
ATOM 1080 O O . THR A 1 147 ? 16.621 -7.671 -9.257 1.00 45.97 147 THR A O 1
ATOM 1083 N N . SER A 1 148 ? 16.644 -9.889 -8.908 1.00 43.88 148 SER A N 1
ATOM 1084 C CA . SER A 1 148 ? 15.353 -9.909 -8.223 1.00 43.88 148 SER A CA 1
ATOM 1085 C C . SER A 1 148 ? 15.513 -9.531 -6.758 1.00 43.88 148 SER A C 1
ATOM 1087 O O . SER A 1 148 ? 16.518 -9.858 -6.124 1.00 43.88 148 SER A O 1
ATOM 1089 N N . GLY A 1 149 ? 14.494 -8.869 -6.225 1.00 54.19 149 GLY A N 1
ATOM 1090 C CA . GLY A 1 149 ? 14.329 -8.613 -4.803 1.00 54.19 149 GLY A CA 1
ATOM 1091 C C . GLY A 1 149 ? 12.933 -9.034 -4.366 1.00 54.19 149 GLY A C 1
ATOM 1092 O O . GLY A 1 149 ? 11.995 -9.019 -5.162 1.00 54.19 149 GLY A O 1
ATOM 1093 N N . ILE A 1 150 ? 12.792 -9.416 -3.098 1.00 61.66 150 ILE A N 1
ATOM 1094 C CA . ILE A 1 150 ? 11.474 -9.633 -2.496 1.00 61.66 150 ILE A CA 1
ATOM 1095 C C . ILE A 1 150 ? 10.779 -8.271 -2.413 1.00 61.66 150 ILE A C 1
ATOM 1097 O O . ILE A 1 150 ? 11.306 -7.357 -1.784 1.00 61.66 150 ILE A O 1
ATOM 1101 N N . THR A 1 151 ? 9.618 -8.136 -3.057 1.00 65.69 151 THR A N 1
ATOM 1102 C CA . THR A 1 151 ? 8.892 -6.859 -3.135 1.00 65.69 151 THR A CA 1
ATOM 1103 C C . THR A 1 151 ? 7.992 -6.640 -1.914 1.00 65.69 151 THR A C 1
ATOM 1105 O O . THR A 1 151 ? 8.136 -5.628 -1.236 1.00 65.69 151 THR A O 1
ATOM 1108 N N . PHE A 1 152 ? 7.095 -7.582 -1.601 1.00 69.62 152 PHE A N 1
ATOM 1109 C CA . PHE A 1 152 ? 6.252 -7.590 -0.394 1.00 69.62 152 PHE A CA 1
ATOM 1110 C C . PHE A 1 152 ? 5.597 -8.970 -0.198 1.00 69.62 152 PHE A C 1
ATOM 1112 O O . PHE A 1 152 ? 5.766 -9.868 -1.025 1.00 69.62 152 PHE A O 1
ATOM 1119 N N . THR A 1 153 ? 4.892 -9.158 0.918 1.00 74.31 153 THR A N 1
ATOM 1120 C CA . THR A 1 153 ? 4.209 -10.407 1.287 1.00 74.31 153 THR A CA 1
ATOM 1121 C C . THR A 1 153 ? 2.697 -10.252 1.153 1.00 74.31 153 THR A C 1
ATOM 1123 O O . THR A 1 153 ? 2.158 -9.281 1.657 1.00 74.31 153 THR A O 1
ATOM 1126 N N . PHE A 1 154 ? 2.007 -11.215 0.534 1.00 77.12 154 PHE A N 1
ATOM 1127 C CA . PHE A 1 154 ? 0.540 -11.164 0.378 1.00 77.12 154 PHE A CA 1
ATOM 1128 C C . PHE A 1 154 ? -0.237 -11.607 1.627 1.00 77.12 154 PHE A C 1
ATOM 1130 O O . PHE A 1 154 ? -1.400 -11.251 1.819 1.00 77.12 154 PHE A O 1
ATOM 1137 N N . GLY A 1 155 ? 0.399 -12.424 2.468 1.00 79.69 155 GLY A N 1
ATOM 1138 C CA . GLY A 1 155 ? -0.120 -12.750 3.790 1.00 79.69 155 GLY A CA 1
ATOM 1139 C C . GLY A 1 155 ? 0.057 -11.574 4.747 1.00 79.69 155 GLY A C 1
ATOM 1140 O O . GLY A 1 155 ? 0.954 -10.752 4.574 1.00 79.69 155 GLY A O 1
ATOM 1141 N N . GLY A 1 156 ? -0.763 -11.533 5.791 1.00 85.94 156 GLY A N 1
ATOM 1142 C CA . GLY A 1 156 ? -0.738 -10.449 6.761 1.00 85.94 156 GLY A CA 1
ATOM 1143 C C . GLY A 1 156 ? -1.705 -10.684 7.914 1.00 85.94 156 GLY A C 1
ATOM 1144 O O . GLY A 1 156 ? -2.250 -11.776 8.079 1.00 85.94 156 GLY A O 1
ATOM 1145 N N . LEU A 1 157 ? -1.889 -9.648 8.722 1.00 88.50 157 LEU A N 1
ATOM 1146 C CA . LEU A 1 157 ? -2.795 -9.638 9.860 1.00 88.50 157 LEU A CA 1
ATOM 1147 C C . LEU A 1 157 ? -4.249 -9.703 9.386 1.00 88.50 157 LEU A C 1
ATOM 1149 O O . LEU A 1 157 ? -4.615 -9.102 8.374 1.00 88.50 157 LEU A O 1
ATOM 1153 N N . ALA A 1 158 ? -5.070 -10.430 10.142 1.00 89.94 158 ALA A N 1
ATOM 1154 C CA . ALA A 1 158 ? -6.503 -10.494 9.911 1.00 89.94 158 ALA A CA 1
ATOM 1155 C C . ALA A 1 158 ? -7.168 -9.187 10.358 1.00 89.94 158 ALA A C 1
ATOM 1157 O O . ALA A 1 158 ? -6.873 -8.659 11.435 1.00 89.94 158 ALA A O 1
ATOM 1158 N N . VAL A 1 159 ? -8.095 -8.697 9.540 1.00 90.25 159 VAL A N 1
ATOM 1159 C CA . VAL A 1 159 ? -8.938 -7.545 9.858 1.00 90.25 159 VAL A CA 1
ATOM 1160 C C . VAL A 1 159 ? -10.397 -7.864 9.577 1.00 90.25 159 VAL A C 1
ATOM 1162 O O . VAL A 1 159 ? -10.694 -8.748 8.769 1.00 90.25 159 VAL A O 1
ATOM 1165 N N . ASN A 1 160 ? -11.304 -7.113 10.191 1.00 89.94 160 ASN A N 1
ATOM 1166 C CA . ASN A 1 160 ? -12.681 -7.074 9.732 1.00 89.94 160 ASN A CA 1
ATOM 1167 C C . ASN A 1 160 ? -12.732 -6.342 8.368 1.00 89.94 160 ASN A C 1
ATOM 1169 O O . ASN A 1 160 ? -12.272 -5.200 8.271 1.00 89.94 160 ASN A O 1
ATOM 1173 N N . PRO A 1 161 ? -13.275 -6.970 7.308 1.00 84.75 161 PRO A N 1
ATOM 1174 C CA . PRO A 1 161 ? -13.352 -6.380 5.972 1.00 84.75 161 PRO A CA 1
ATOM 1175 C C . PRO A 1 161 ? -14.332 -5.203 5.847 1.00 84.75 161 PRO A C 1
ATOM 1177 O O . PRO A 1 161 ? -14.347 -4.570 4.796 1.00 84.75 161 PRO A O 1
ATOM 1180 N N . GLU A 1 162 ? -15.134 -4.903 6.874 1.00 85.75 162 GLU A N 1
ATOM 1181 C CA . GLU A 1 162 ? -16.060 -3.759 6.921 1.00 85.75 162 GLU A CA 1
ATOM 1182 C C . GLU A 1 162 ? -15.487 -2.546 7.670 1.00 85.75 162 GLU A C 1
ATOM 1184 O O . GLU A 1 162 ? -15.794 -1.405 7.317 1.00 85.75 162 GLU A O 1
ATOM 1189 N N . THR A 1 163 ? -14.571 -2.769 8.616 1.00 87.44 163 THR A N 1
ATOM 1190 C CA . THR A 1 163 ? -14.045 -1.707 9.491 1.00 87.44 163 THR A CA 1
ATOM 1191 C C . THR A 1 163 ? -12.533 -1.496 9.407 1.00 87.44 163 THR A C 1
ATOM 1193 O O . THR A 1 163 ? -12.034 -0.478 9.882 1.00 87.44 163 THR A O 1
ATOM 1196 N N . ALA A 1 164 ? -11.789 -2.441 8.824 1.00 88.06 164 ALA A N 1
ATOM 1197 C CA . ALA A 1 164 ? -10.327 -2.540 8.893 1.00 88.06 164 ALA A CA 1
ATOM 1198 C C . ALA A 1 164 ? -9.751 -2.738 10.311 1.00 88.06 164 ALA A C 1
ATOM 1200 O O . ALA A 1 164 ? -8.525 -2.698 10.490 1.00 88.06 164 ALA A O 1
ATOM 1201 N N . ALA A 1 165 ? -10.603 -2.947 11.321 1.00 91.25 165 ALA A N 1
ATOM 1202 C CA . ALA A 1 165 ? -10.166 -3.201 12.686 1.00 91.25 165 ALA A CA 1
ATOM 1203 C C . ALA A 1 165 ? -9.442 -4.548 12.763 1.00 91.25 165 ALA A C 1
ATOM 1205 O O . ALA A 1 165 ? -9.856 -5.537 12.148 1.00 91.25 165 ALA A O 1
ATOM 1206 N N . MET A 1 166 ? -8.339 -4.592 13.507 1.00 92.06 166 MET A N 1
ATOM 1207 C CA . MET A 1 166 ? -7.538 -5.802 13.645 1.00 92.06 166 MET A CA 1
ATOM 1208 C C . MET A 1 166 ? -8.307 -6.851 14.447 1.00 92.06 166 MET A C 1
ATOM 1210 O O . MET A 1 166 ? -8.832 -6.556 15.520 1.00 92.06 166 MET A O 1
ATOM 1214 N N . VAL A 1 167 ? -8.328 -8.087 13.955 1.00 91.81 167 VAL A N 1
ATOM 1215 C CA . VAL A 1 167 ? -8.998 -9.203 14.630 1.00 91.81 167 VAL A CA 1
ATOM 1216 C C . VAL A 1 167 ? -7.992 -9.958 15.489 1.00 91.81 167 VAL A C 1
ATOM 1218 O O . VAL A 1 167 ? -6.923 -10.366 15.028 1.00 91.81 167 VAL A O 1
ATOM 1221 N N . SER A 1 168 ? -8.335 -10.160 16.758 1.00 92.12 168 SER A N 1
ATOM 1222 C CA . SER A 1 168 ? -7.531 -10.947 17.686 1.00 92.12 168 SER A CA 1
ATOM 1223 C C . SER A 1 168 ? -7.564 -12.429 17.317 1.00 92.12 168 SER A C 1
ATOM 1225 O O . SER A 1 168 ? -8.626 -13.046 17.253 1.00 92.12 168 SER A O 1
ATOM 1227 N N . GLY A 1 169 ? -6.387 -13.037 17.163 1.00 88.38 169 GLY A N 1
ATOM 1228 C CA . GLY A 1 169 ? -6.271 -14.475 16.909 1.00 88.38 169 GLY A CA 1
ATOM 1229 C C . GLY A 1 169 ? -6.703 -15.362 18.083 1.00 88.38 169 GLY A C 1
ATOM 1230 O O . GLY A 1 169 ? -6.931 -16.550 17.881 1.00 88.38 169 GLY A O 1
ATOM 1231 N N . THR A 1 170 ? -6.815 -14.820 19.302 1.00 93.00 170 THR A N 1
ATOM 1232 C CA . THR A 1 170 ? -7.211 -15.596 20.492 1.00 93.00 170 THR A CA 1
ATOM 1233 C C . THR A 1 170 ? -8.700 -15.502 20.795 1.00 93.00 170 THR A C 1
ATOM 1235 O O . THR A 1 170 ? -9.272 -16.461 21.304 1.00 93.00 170 THR A O 1
ATOM 1238 N N . THR A 1 171 ? -9.329 -14.365 20.496 1.00 93.88 171 THR A N 1
ATOM 1239 C CA . THR A 1 171 ? -10.743 -14.121 20.824 1.00 93.88 171 THR A CA 1
ATOM 1240 C C . THR A 1 171 ? -11.646 -14.089 19.597 1.00 93.88 171 THR A C 1
ATOM 1242 O O . THR A 1 171 ? -12.858 -14.196 19.749 1.00 93.88 171 THR A O 1
ATOM 1245 N N . GLY A 1 172 ? -11.094 -13.915 18.392 1.00 92.00 172 GLY A N 1
ATOM 1246 C CA . GLY A 1 172 ? -11.867 -13.707 17.165 1.00 92.00 172 GLY A CA 1
ATOM 1247 C C . GLY A 1 172 ? -12.599 -12.360 17.105 1.00 92.00 172 GLY A C 1
ATOM 1248 O O . GLY A 1 172 ? -13.305 -12.104 16.137 1.00 92.00 172 GLY A O 1
ATOM 1249 N N . ALA A 1 173 ? -12.434 -11.505 18.119 1.00 93.25 173 ALA A N 1
ATOM 1250 C CA . ALA A 1 173 ? -13.053 -10.187 18.198 1.00 93.25 173 ALA A CA 1
ATOM 1251 C C . ALA A 1 173 ? -12.114 -9.093 17.674 1.00 93.25 173 ALA A C 1
ATOM 1253 O O . ALA A 1 173 ? -10.889 -9.257 17.669 1.00 93.25 173 ALA A O 1
ATOM 1254 N N . GLU A 1 174 ? -12.692 -7.962 17.271 1.00 93.75 174 GLU A N 1
ATOM 1255 C CA . GLU A 1 174 ? -11.933 -6.753 16.958 1.00 93.75 174 GLU A CA 1
ATOM 1256 C C . GLU A 1 174 ? -11.182 -6.244 18.193 1.00 93.75 174 GLU A C 1
ATOM 1258 O O . GLU A 1 174 ? -11.676 -6.322 19.320 1.00 93.75 174 GLU A O 1
ATOM 1263 N N . VAL A 1 175 ? -9.978 -5.716 17.980 1.00 91.00 175 VAL A N 1
ATOM 1264 C CA . VAL A 1 175 ? -9.198 -5.040 19.018 1.00 91.00 175 VAL A CA 1
ATOM 1265 C C . VAL A 1 175 ? -9.500 -3.537 18.951 1.00 91.00 175 VAL A C 1
ATOM 1267 O O . VAL A 1 175 ? -9.118 -2.898 17.966 1.00 91.00 175 VAL A O 1
ATOM 1270 N N . PRO A 1 176 ? -10.150 -2.946 19.974 1.00 88.56 176 PRO A N 1
ATOM 1271 C CA . PRO A 1 176 ? -10.526 -1.534 19.948 1.00 88.56 176 PRO A CA 1
ATOM 1272 C C . PRO A 1 176 ? -9.330 -0.601 19.726 1.00 88.56 176 PRO A C 1
ATOM 1274 O O . PRO A 1 176 ? -8.263 -0.776 20.319 1.00 88.56 176 PRO A O 1
ATOM 1277 N N . GLY A 1 177 ? -9.509 0.392 18.851 1.00 86.31 177 GLY A N 1
ATOM 1278 C CA . GLY A 1 177 ? -8.492 1.404 18.535 1.00 86.31 177 GLY A CA 1
ATOM 1279 C C . GLY A 1 177 ? -7.288 0.897 17.728 1.00 86.31 177 GLY A C 1
ATOM 1280 O O . GLY A 1 177 ? -6.332 1.655 17.523 1.00 86.31 177 GLY A O 1
ATOM 1281 N N . LEU A 1 178 ? -7.302 -0.362 17.272 1.00 91.12 178 LEU A N 1
ATOM 1282 C CA . LEU A 1 178 ? -6.200 -0.981 16.541 1.00 91.12 178 LEU A CA 1
ATOM 1283 C C . LEU A 1 178 ? -6.629 -1.398 15.133 1.00 91.12 178 LEU A C 1
ATOM 1285 O O . LEU A 1 178 ? -7.470 -2.276 14.949 1.00 91.12 178 LEU A O 1
ATOM 1289 N N . TYR A 1 179 ? -5.984 -0.802 14.138 1.00 91.31 179 TYR A N 1
ATOM 1290 C CA . TYR A 1 179 ? -6.300 -0.988 12.724 1.00 91.31 179 TYR A CA 1
ATOM 1291 C C . TYR A 1 179 ? -5.072 -1.478 11.966 1.00 91.31 179 TYR A C 1
ATOM 1293 O O . TYR A 1 179 ? -3.935 -1.170 12.338 1.00 91.31 179 TYR A O 1
ATOM 1301 N N . CYS A 1 180 ? -5.291 -2.225 10.886 1.00 90.00 180 CYS A N 1
ATOM 1302 C CA . CYS A 1 180 ? -4.214 -2.698 10.022 1.00 90.00 180 CYS A CA 1
ATOM 1303 C C . CYS A 1 180 ? -4.461 -2.294 8.567 1.00 90.00 180 CYS A C 1
ATOM 1305 O O . CYS A 1 180 ? -5.564 -2.449 8.049 1.00 90.00 180 CYS A O 1
ATOM 1307 N N . VAL A 1 181 ? -3.427 -1.771 7.903 1.00 89.81 181 VAL A N 1
ATOM 1308 C CA . VAL A 1 181 ? -3.521 -1.204 6.551 1.00 89.81 181 VAL A CA 1
ATOM 1309 C C . VAL A 1 181 ? -2.321 -1.573 5.677 1.00 89.81 181 VAL A C 1
ATOM 1311 O O . VAL A 1 181 ? -1.223 -1.857 6.158 1.00 89.81 181 VAL A O 1
ATOM 1314 N N . GLY A 1 182 ? -2.518 -1.512 4.359 1.00 84.88 182 GLY A N 1
ATOM 1315 C CA . GLY A 1 182 ? -1.467 -1.766 3.370 1.00 84.88 182 GLY A CA 1
ATOM 1316 C C . GLY A 1 182 ? -0.995 -3.216 3.367 1.00 84.88 182 GLY A C 1
ATOM 1317 O O . GLY A 1 182 ? -1.760 -4.117 3.677 1.00 84.88 182 GLY A O 1
ATOM 1318 N N . GLU A 1 183 ? 0.283 -3.434 3.058 1.00 81.75 183 GLU A N 1
ATOM 1319 C CA . GLU A 1 183 ? 0.879 -4.779 2.941 1.00 81.75 183 GLU A CA 1
ATOM 1320 C C . GLU A 1 183 ? 0.939 -5.561 4.266 1.00 81.75 183 GLU A C 1
ATOM 1322 O O . GLU A 1 183 ? 1.297 -6.733 4.282 1.00 81.75 183 GLU A O 1
ATOM 1327 N N . MET A 1 184 ? 0.624 -4.923 5.400 1.00 83.00 184 MET A N 1
ATOM 1328 C CA . MET A 1 184 ? 0.475 -5.633 6.673 1.00 83.00 184 MET A CA 1
ATOM 1329 C C . MET A 1 184 ? -0.855 -6.386 6.759 1.00 83.00 184 MET A C 1
ATOM 1331 O O . MET A 1 184 ? -0.980 -7.278 7.596 1.00 83.00 184 MET A O 1
ATOM 1335 N N . LEU A 1 185 ? -1.836 -6.032 5.926 1.00 83.44 185 LEU A N 1
ATOM 1336 C CA . LEU A 1 185 ? -3.149 -6.659 5.866 1.00 83.44 185 LEU A CA 1
ATOM 1337 C C . LEU A 1 185 ? -3.085 -7.926 5.009 1.00 83.44 185 LEU A C 1
ATOM 1339 O O . LEU A 1 185 ? -2.599 -7.904 3.880 1.00 83.44 185 LEU A O 1
ATOM 1343 N N . GLY A 1 186 ? -3.596 -9.033 5.543 1.00 80.00 186 GLY A N 1
ATOM 1344 C CA . GLY A 1 186 ? -3.719 -10.281 4.795 1.00 80.00 186 GLY A CA 1
ATOM 1345 C C . GLY A 1 186 ? -5.018 -10.353 3.995 1.00 80.00 186 GLY A C 1
ATOM 1346 O O . GLY A 1 186 ? -6.033 -9.791 4.393 1.00 80.00 186 GLY A O 1
ATOM 1347 N N . GLY A 1 187 ? -5.010 -11.104 2.891 1.00 74.19 187 GLY A N 1
ATOM 1348 C CA . GLY A 1 187 ? -6.240 -11.478 2.177 1.00 74.19 187 GLY A CA 1
ATOM 1349 C C . GLY A 1 187 ? -6.642 -10.574 1.008 1.00 74.19 187 GLY A C 1
ATOM 1350 O O . GLY A 1 187 ? -7.697 -10.797 0.424 1.00 74.19 187 GLY A O 1
ATOM 1351 N N . ILE A 1 188 ? -5.808 -9.599 0.622 1.00 76.19 188 ILE A N 1
ATOM 1352 C CA . ILE A 1 188 ? -6.011 -8.820 -0.619 1.00 76.19 188 ILE A CA 1
ATOM 1353 C C . ILE A 1 188 ? -5.531 -9.612 -1.844 1.00 76.19 188 ILE A C 1
ATOM 1355 O O . ILE A 1 188 ? -6.193 -9.628 -2.881 1.00 76.19 188 ILE A O 1
ATOM 1359 N N . PHE A 1 189 ? -4.377 -10.270 -1.727 1.00 77.25 189 PHE A N 1
ATOM 1360 C CA . PHE A 1 189 ? -3.763 -11.074 -2.784 1.00 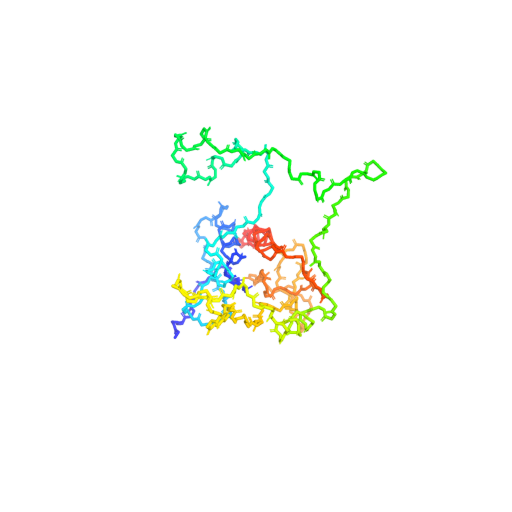77.25 189 PHE A CA 1
ATOM 1361 C C . PHE A 1 189 ? -3.442 -12.473 -2.241 1.00 77.25 189 PHE A C 1
ATOM 1363 O O . PHE A 1 189 ? -3.262 -12.641 -1.035 1.00 77.25 189 PHE A O 1
ATOM 1370 N N . TYR A 1 190 ? -3.388 -13.481 -3.115 1.00 68.62 190 TYR A N 1
ATOM 1371 C CA . TYR A 1 190 ? -3.099 -14.866 -2.715 1.00 68.62 190 TYR A CA 1
ATOM 1372 C C . TYR A 1 190 ? -2.053 -15.523 -3.622 1.00 68.62 190 TYR A C 1
ATOM 1374 O O . TYR A 1 190 ? -0.932 -15.746 -3.180 1.00 68.62 190 TYR A O 1
ATOM 1382 N N . ASP A 1 191 ? -2.374 -15.756 -4.899 1.00 62.28 191 ASP A N 1
ATOM 1383 C CA . ASP A 1 191 ? -1.443 -16.414 -5.835 1.00 62.28 191 ASP A CA 1
ATOM 1384 C C . ASP A 1 191 ? -0.528 -15.429 -6.569 1.00 62.28 191 ASP A C 1
ATOM 1386 O O . ASP A 1 191 ? 0.637 -15.714 -6.845 1.00 62.28 191 ASP A O 1
ATOM 1390 N N . ASN A 1 192 ? -1.061 -14.259 -6.919 1.00 62.25 192 ASN A N 1
ATOM 1391 C CA . ASN A 1 192 ? -0.345 -13.210 -7.632 1.00 62.25 192 ASN A CA 1
ATOM 1392 C C . ASN A 1 192 ? -0.991 -11.847 -7.344 1.00 62.25 192 ASN A C 1
ATOM 1394 O O . ASN A 1 192 ? -2.131 -11.784 -6.877 1.00 62.25 192 ASN A O 1
ATOM 1398 N N . TYR A 1 193 ? -0.290 -10.761 -7.670 1.00 70.81 193 TYR A N 1
ATOM 1399 C CA . TYR A 1 193 ? -0.829 -9.405 -7.595 1.00 70.81 193 TYR A CA 1
ATOM 1400 C C . TYR A 1 193 ? -0.785 -8.717 -8.970 1.00 70.81 193 TYR A C 1
ATOM 1402 O O . TYR A 1 193 ? 0.164 -8.914 -9.734 1.00 70.81 193 TYR A O 1
ATOM 1410 N N . PRO A 1 194 ? -1.781 -7.881 -9.314 1.00 66.62 194 PRO A N 1
ATOM 1411 C CA . PRO A 1 194 ? -1.701 -7.054 -10.512 1.00 66.62 194 PRO A CA 1
ATOM 1412 C C . PRO A 1 194 ? -0.624 -5.972 -10.355 1.00 66.62 194 PRO A C 1
ATOM 1414 O O . PRO A 1 194 ? -0.671 -5.179 -9.417 1.00 66.62 194 PRO A O 1
ATOM 1417 N N . GLY A 1 195 ? 0.332 -5.892 -11.283 1.00 67.81 195 GLY A N 1
ATOM 1418 C CA . GLY A 1 195 ? 1.342 -4.829 -11.281 1.00 67.81 195 GLY A CA 1
ATOM 1419 C C . GLY A 1 195 ? 0.707 -3.434 -11.177 1.00 67.81 195 GLY A C 1
ATOM 1420 O O . GLY A 1 195 ? -0.259 -3.133 -11.872 1.00 67.81 195 GLY A O 1
ATOM 1421 N N . GLY A 1 196 ? 1.228 -2.596 -10.276 1.00 69.12 196 GLY A N 1
ATOM 1422 C CA . GLY A 1 196 ? 0.696 -1.255 -10.003 1.00 69.12 196 GLY A CA 1
ATOM 1423 C C . GLY A 1 196 ? -0.464 -1.196 -9.000 1.00 69.12 196 GLY A C 1
ATOM 1424 O O . GLY A 1 196 ? -0.780 -0.106 -8.527 1.00 69.12 196 GLY A O 1
ATOM 1425 N N . SER A 1 197 ? -1.055 -2.329 -8.600 1.00 74.56 197 SER A N 1
ATOM 1426 C CA . SER A 1 197 ? -2.199 -2.335 -7.675 1.00 74.56 197 SER A CA 1
ATOM 1427 C C . SER A 1 197 ? -1.838 -1.995 -6.228 1.00 74.56 197 SER A C 1
ATOM 1429 O O . SER A 1 197 ? -2.677 -1.429 -5.541 1.00 74.56 197 SER A O 1
ATOM 1431 N N . GLY A 1 198 ? -0.617 -2.291 -5.762 1.00 75.00 198 GLY A N 1
ATOM 1432 C CA . GLY A 1 198 ? -0.240 -2.142 -4.345 1.00 75.00 198 GLY A CA 1
ATOM 1433 C C . GLY A 1 198 ? -0.300 -0.701 -3.824 1.00 75.00 198 GLY A C 1
ATOM 1434 O O . GLY A 1 198 ? -0.670 -0.430 -2.684 1.00 75.00 198 GLY A O 1
ATOM 1435 N N . LEU A 1 199 ? 0.017 0.271 -4.679 1.00 77.88 199 LEU A N 1
ATOM 1436 C CA . LEU A 1 199 ? -0.087 1.678 -4.313 1.00 77.88 199 LEU A CA 1
ATOM 1437 C C . LEU A 1 199 ? -1.548 2.140 -4.287 1.00 77.88 199 LEU A C 1
ATOM 1439 O O . LEU A 1 199 ? -1.969 2.770 -3.318 1.00 77.88 199 LEU A O 1
ATOM 1443 N N . THR A 1 200 ? -2.338 1.758 -5.291 1.00 78.69 200 THR A N 1
ATOM 1444 C CA . THR A 1 200 ? -3.777 2.046 -5.340 1.00 78.69 200 THR A CA 1
ATOM 1445 C C . THR A 1 200 ? -4.527 1.389 -4.181 1.00 78.69 200 THR A C 1
ATOM 1447 O O . THR A 1 200 ? -5.331 2.053 -3.528 1.00 78.69 200 THR A O 1
ATOM 1450 N N . SER A 1 201 ? -4.239 0.121 -3.876 1.00 78.19 201 SER A N 1
ATOM 1451 C CA . SER A 1 201 ? -4.827 -0.602 -2.746 1.00 78.19 201 SER A CA 1
ATOM 1452 C C . SER A 1 201 ? -4.462 0.081 -1.431 1.00 78.19 201 SER A C 1
ATOM 1454 O O . SER A 1 201 ? -5.347 0.341 -0.619 1.00 78.19 201 SER A O 1
ATOM 1456 N N . GLY A 1 202 ? -3.200 0.486 -1.260 1.00 82.56 202 GLY A N 1
ATOM 1457 C CA . GLY A 1 202 ? -2.770 1.266 -0.107 1.00 82.56 202 GLY A CA 1
ATOM 1458 C C . GLY A 1 202 ? -3.579 2.554 0.070 1.00 82.56 202 GLY A C 1
ATOM 1459 O O . GLY A 1 202 ? -4.053 2.817 1.172 1.00 82.56 202 GLY A O 1
ATOM 1460 N N . THR A 1 203 ? -3.809 3.324 -0.998 1.00 82.69 203 THR A N 1
ATOM 1461 C CA . THR A 1 203 ? -4.579 4.578 -0.910 1.00 82.69 203 THR A CA 1
ATOM 1462 C C . THR A 1 203 ? -6.038 4.309 -0.561 1.00 82.69 203 THR A C 1
ATOM 1464 O O . THR A 1 203 ? -6.586 4.953 0.332 1.00 82.69 203 THR A O 1
ATOM 1467 N N . VAL A 1 204 ? -6.673 3.364 -1.259 1.00 82.88 204 VAL A N 1
ATOM 1468 C CA . VAL A 1 204 ? -8.106 3.073 -1.112 1.00 82.88 204 VAL A CA 1
ATOM 1469 C C . VAL A 1 204 ? -8.401 2.470 0.258 1.00 82.88 204 VAL A C 1
ATOM 1471 O O . VAL A 1 204 ? -9.209 3.026 1.003 1.00 82.88 204 VAL A O 1
ATOM 1474 N N . PHE A 1 205 ? -7.721 1.380 0.618 1.00 83.94 205 PHE A N 1
ATOM 1475 C CA . PHE A 1 205 ? -7.948 0.705 1.896 1.00 83.94 205 PHE A CA 1
ATOM 1476 C C . PHE A 1 205 ? -7.416 1.521 3.070 1.00 83.94 205 PHE A C 1
ATOM 1478 O O . PHE A 1 205 ? -8.051 1.545 4.118 1.00 83.94 205 PHE A O 1
ATOM 1485 N N . GLY A 1 206 ? -6.312 2.254 2.889 1.00 85.81 206 GLY A N 1
ATOM 1486 C CA . GLY A 1 206 ? -5.833 3.204 3.889 1.00 85.81 206 GLY A CA 1
ATOM 1487 C C . GLY A 1 206 ? -6.880 4.279 4.174 1.00 85.81 206 GLY A C 1
ATOM 1488 O O . GLY A 1 206 ? -7.285 4.456 5.318 1.00 85.81 206 GLY A O 1
ATOM 1489 N N . ARG A 1 207 ? -7.394 4.955 3.139 1.00 85.75 207 ARG A N 1
ATOM 1490 C CA . ARG A 1 207 ? -8.435 5.985 3.299 1.00 85.75 207 ARG A CA 1
ATOM 1491 C C . ARG A 1 207 ? -9.698 5.454 3.965 1.00 85.75 207 ARG A C 1
ATOM 1493 O O . ARG A 1 207 ? -10.267 6.138 4.812 1.00 85.75 207 ARG A O 1
ATOM 1500 N N . TRP A 1 208 ? -10.140 4.270 3.562 1.00 85.25 208 TRP A N 1
ATOM 1501 C CA . TRP A 1 208 ? -11.292 3.609 4.161 1.00 85.25 208 TRP A CA 1
ATOM 1502 C C . TRP A 1 208 ? -11.065 3.313 5.649 1.00 85.25 208 TRP A C 1
ATOM 1504 O O . TRP A 1 208 ? -11.838 3.799 6.468 1.00 85.25 208 TRP A O 1
ATOM 1514 N N . ALA A 1 209 ? -9.958 2.655 6.004 1.00 88.06 209 ALA A N 1
ATOM 1515 C CA . ALA A 1 209 ? -9.605 2.366 7.393 1.00 88.06 209 ALA A CA 1
ATOM 1516 C C . ALA A 1 209 ? -9.512 3.636 8.251 1.00 88.06 209 ALA A C 1
ATOM 1518 O O . ALA A 1 209 ? -9.980 3.655 9.383 1.00 88.06 209 ALA A O 1
ATOM 1519 N N . GLY A 1 210 ? -8.948 4.721 7.708 1.00 87.06 210 GLY A N 1
ATOM 1520 C CA . GLY A 1 210 ? -8.870 6.003 8.408 1.00 87.06 210 GLY A CA 1
ATOM 1521 C C . GLY A 1 210 ? -10.241 6.598 8.740 1.00 87.06 210 GLY A C 1
ATOM 1522 O O . GLY A 1 210 ? -10.430 7.127 9.831 1.00 87.06 210 GLY A O 1
ATOM 1523 N N . ARG A 1 211 ? -11.213 6.485 7.827 1.00 88.94 211 ARG A N 1
ATOM 1524 C CA . ARG A 1 211 ? -12.584 6.963 8.068 1.00 88.94 211 ARG A CA 1
ATOM 1525 C C . ARG A 1 211 ? -13.266 6.167 9.171 1.00 88.94 211 ARG A C 1
ATOM 1527 O O . ARG A 1 211 ? -13.746 6.767 10.125 1.00 88.94 211 ARG A O 1
ATOM 1534 N N . THR A 1 212 ? -13.227 4.841 9.075 1.00 89.00 212 THR A N 1
ATOM 1535 C CA . THR A 1 212 ? -13.825 3.975 10.094 1.00 89.00 212 THR A CA 1
ATOM 1536 C C . THR A 1 212 ? -13.156 4.171 11.453 1.00 89.00 212 THR A C 1
ATOM 1538 O O . THR A 1 212 ? -13.827 4.224 12.480 1.00 89.00 212 THR A O 1
ATOM 1541 N N . ALA A 1 213 ? -11.833 4.361 11.466 1.00 88.06 213 ALA A N 1
ATOM 1542 C CA . ALA A 1 213 ? -11.104 4.620 12.696 1.00 88.06 213 ALA A CA 1
ATOM 1543 C C . ALA A 1 213 ? -11.530 5.929 13.371 1.00 88.06 213 ALA A C 1
ATOM 1545 O O . ALA A 1 213 ? -11.669 5.953 14.589 1.00 88.06 213 ALA A O 1
ATOM 1546 N N . ALA A 1 214 ? -11.782 6.992 12.604 1.00 86.75 214 ALA A N 1
ATOM 1547 C CA . ALA A 1 214 ? -12.290 8.246 13.153 1.00 86.75 214 ALA A CA 1
ATOM 1548 C C . ALA A 1 214 ? -13.723 8.121 13.701 1.00 86.75 214 ALA A C 1
ATOM 1550 O O . ALA A 1 214 ? -14.026 8.701 14.741 1.00 86.75 214 ALA A O 1
ATOM 1551 N N . GLU A 1 215 ? -14.589 7.347 13.040 1.00 84.50 215 GLU A N 1
ATOM 1552 C CA . GLU A 1 215 ? -15.950 7.066 13.522 1.00 84.50 215 GLU A CA 1
ATOM 1553 C C . GLU A 1 215 ? -15.935 6.279 14.840 1.00 84.50 215 GLU A C 1
ATOM 1555 O O . GLU A 1 215 ? -16.697 6.589 15.754 1.00 84.50 215 GLU A O 1
ATOM 1560 N N . GLY A 1 216 ? -15.025 5.311 14.977 1.00 72.88 216 GLY A N 1
ATOM 1561 C CA . GLY A 1 216 ? -14.870 4.521 16.202 1.00 72.88 216 GLY A CA 1
ATOM 1562 C C . GLY A 1 216 ? -14.379 5.320 17.418 1.00 72.88 216 GLY A C 1
ATOM 1563 O O . GLY A 1 216 ? -14.617 4.900 18.545 1.00 72.88 216 GLY A O 1
ATOM 1564 N N . VAL A 1 217 ? -13.729 6.471 17.208 1.00 62.59 217 VAL A N 1
ATOM 1565 C CA . VAL A 1 217 ? -13.277 7.377 18.286 1.00 62.59 217 VAL A CA 1
ATOM 1566 C C . VAL A 1 217 ? -14.416 8.273 18.797 1.00 62.59 217 VAL A C 1
ATOM 1568 O O . VAL A 1 217 ? -14.350 8.771 19.914 1.00 62.59 217 VAL A O 1
ATOM 1571 N N . ALA A 1 218 ? -15.501 8.448 18.034 1.00 52.22 218 ALA A N 1
ATOM 1572 C CA . ALA A 1 218 ? -16.621 9.315 18.413 1.00 52.22 218 ALA A CA 1
ATOM 1573 C C . ALA A 1 218 ? -17.563 8.724 19.492 1.00 52.22 218 ALA A C 1
ATOM 1575 O O . ALA A 1 218 ? -18.578 9.339 19.800 1.00 52.22 218 ALA A O 1
ATOM 1576 N N . TYR A 1 219 ? -17.250 7.549 20.055 1.00 39.31 219 TYR A N 1
ATOM 1577 C CA . TYR A 1 219 ? -18.097 6.821 21.016 1.00 39.31 219 TYR A CA 1
ATOM 1578 C C . TYR A 1 219 ? -17.596 6.837 22.475 1.00 39.31 219 TYR A C 1
ATOM 1580 O O . TYR A 1 219 ? -18.112 6.080 23.296 1.00 39.31 219 TYR A O 1
ATOM 1588 N N . GLU A 1 220 ? -16.632 7.690 22.826 1.00 36.59 220 GLU A N 1
ATOM 1589 C CA . GLU A 1 220 ? -16.277 7.961 24.228 1.00 36.59 220 GLU A CA 1
ATOM 1590 C C . GLU A 1 220 ? -16.887 9.303 24.688 1.00 36.59 220 GLU A C 1
ATOM 1592 O O . GLU A 1 220 ? -16.221 10.337 24.660 1.00 36.59 220 GLU A O 1
ATOM 1597 N N . GLU A 1 221 ? -18.163 9.279 25.102 1.00 31.11 221 GLU A N 1
ATOM 1598 C CA . GLU A 1 221 ? -18.771 10.265 26.025 1.00 31.11 221 GLU A CA 1
ATOM 1599 C C . GLU A 1 221 ? -19.154 9.593 27.351 1.00 31.11 221 GLU A C 1
ATOM 1601 O O . GLU A 1 221 ? -19.738 8.483 27.312 1.00 31.11 221 GLU A O 1
#

Foldseek 3Di:
DPPDDPDFLAEEEDFALLQVLLQVLLCPVPVPGGYHYDYPDDPVCGRAPCSVVVNDADDQAQFLVRCPVVCVPADPVRSVVDGTHRDPCVVFWDDDPNDIDGRLPDVFDDPVGVVNVVVVLVVFDFPDFDADPPPRHGPGTHTDRDDDDDRADQAAFEADPQQQFGADPVPRDGDQSYGYAARNYHDPDDPGDRPRVRSVRSNVRSSRNSNSSSVSSVPDD

Organism: NCBI:txid1132637